Protein AF-A0A495W2S0-F1 (afdb_monomer_lite)

Sequence (261 aa):
MSGFAGDETAGSPKRTGPSTDVTGRGTASSGSRPAPPPRSPRTSRPASPPGVVHGGRRDPRIRRTAAIPWNMRFDGNPSWSINHDSFGEIAFALYVRDALGITSPTADSIPPLEPAAPARSHPDPPGLAGHWDDWWTRITGARPAAGHEAPAPAGPPEALDDLLPRLRRDHSRWAAGLRAEQARTGQPHTRDVIPFHDLVDEVRRELGRDGLDFTLSIHEVPVAGPYWLRIGTDTVLASSDLLRSPDAVAPLRSVIRDLAA

Radius of gyration: 31.29 Å; chains: 1; bounding box: 59×89×105 Å

Structure (mmCIF, N/CA/C/O backbone):
data_AF-A0A495W2S0-F1
#
_entry.id   AF-A0A495W2S0-F1
#
loop_
_atom_site.group_PDB
_atom_site.id
_atom_site.type_symbol
_atom_site.label_atom_id
_atom_site.label_alt_id
_atom_site.label_comp_id
_atom_site.label_asym_id
_atom_site.label_entity_id
_atom_site.label_seq_id
_atom_site.pdbx_PDB_ins_code
_atom_site.Cartn_x
_atom_site.Cartn_y
_atom_site.Cartn_z
_atom_site.occupancy
_atom_site.B_iso_or_equiv
_atom_site.auth_seq_id
_atom_site.auth_comp_id
_atom_site.auth_asym_id
_atom_site.auth_atom_id
_atom_site.pdbx_PDB_model_num
ATOM 1 N N . MET A 1 1 ? -24.475 -54.069 -34.637 1.00 48.47 1 MET A N 1
ATOM 2 C CA . MET A 1 1 ? -24.712 -52.620 -34.806 1.00 48.47 1 MET A CA 1
ATOM 3 C C . MET A 1 1 ? -23.321 -51.985 -34.881 1.00 48.47 1 MET A C 1
ATOM 5 O O . MET A 1 1 ? -22.755 -51.704 -33.843 1.00 48.47 1 MET A O 1
ATOM 9 N N . SER A 1 2 ? -22.570 -52.057 -35.989 1.00 43.34 2 SER A N 1
ATOM 10 C CA . SER A 1 2 ? -22.723 -51.289 -37.249 1.00 43.34 2 SER A CA 1
ATOM 11 C C . SER A 1 2 ? -23.280 -49.896 -36.941 1.00 43.34 2 SER A C 1
ATOM 13 O O . SER A 1 2 ? -24.442 -49.823 -36.570 1.00 43.34 2 SER A O 1
ATOM 15 N N . GLY A 1 3 ? -22.542 -48.785 -36.933 1.00 38.22 3 GLY A N 1
ATOM 16 C CA . GLY A 1 3 ? -21.352 -48.385 -37.687 1.00 38.22 3 GLY A CA 1
ATOM 17 C C . GLY A 1 3 ? -21.778 -47.226 -38.588 1.00 38.22 3 GLY A C 1
ATOM 18 O O . GLY A 1 3 ? -22.670 -47.451 -39.388 1.00 38.22 3 GLY A O 1
ATOM 19 N N . PHE A 1 4 ? -21.206 -46.026 -38.448 1.00 47.53 4 PHE A N 1
ATOM 20 C CA . PHE A 1 4 ? -21.158 -45.019 -39.518 1.00 47.53 4 PHE A CA 1
ATOM 21 C C . PHE A 1 4 ? -20.110 -43.947 -39.190 1.00 47.53 4 PHE A C 1
ATOM 23 O O . PHE A 1 4 ? -20.208 -43.237 -38.192 1.00 47.53 4 PHE A O 1
ATOM 30 N N . ALA A 1 5 ? -19.091 -43.897 -40.043 1.00 47.59 5 ALA A N 1
ATOM 31 C CA . ALA A 1 5 ? -18.141 -42.808 -40.183 1.00 47.59 5 ALA A CA 1
ATOM 32 C C . ALA A 1 5 ? -18.733 -41.743 -41.120 1.00 47.59 5 ALA A C 1
ATOM 34 O O . ALA A 1 5 ? -19.510 -42.078 -42.014 1.00 47.59 5 ALA A O 1
ATOM 35 N N . GLY A 1 6 ? -18.341 -40.486 -40.927 1.00 50.69 6 GLY A N 1
ATOM 36 C CA . GLY A 1 6 ? -18.666 -39.371 -41.811 1.00 50.69 6 GLY A CA 1
ATOM 37 C C . GLY A 1 6 ? -17.519 -38.368 -41.812 1.00 50.69 6 GLY A C 1
ATOM 38 O O . GLY A 1 6 ? -17.443 -37.511 -40.938 1.00 50.69 6 GLY A O 1
ATOM 39 N N . ASP A 1 7 ? -16.616 -38.559 -42.766 1.00 47.19 7 ASP A N 1
ATOM 40 C CA . ASP A 1 7 ? -15.689 -37.569 -43.316 1.00 47.19 7 ASP A CA 1
ATOM 41 C C . ASP A 1 7 ? -16.464 -36.767 -44.379 1.00 47.19 7 ASP A C 1
ATOM 43 O O . ASP A 1 7 ? -17.248 -37.389 -45.093 1.00 47.19 7 ASP A O 1
ATOM 47 N N . GLU A 1 8 ? -16.316 -35.437 -44.448 1.00 46.03 8 GLU A N 1
ATOM 48 C CA . GLU A 1 8 ? -16.036 -34.714 -45.708 1.00 46.03 8 GLU A CA 1
ATOM 49 C C . GLU A 1 8 ? -16.054 -33.170 -45.570 1.00 46.03 8 GLU A C 1
ATOM 51 O O . GLU A 1 8 ? -17.049 -32.541 -45.215 1.00 46.03 8 GLU A O 1
ATOM 56 N N . THR A 1 9 ? -14.872 -32.604 -45.841 1.00 43.81 9 THR A N 1
ATOM 57 C CA . THR A 1 9 ? -14.533 -31.528 -46.803 1.00 43.81 9 THR A CA 1
ATOM 58 C C . THR A 1 9 ? -15.241 -30.154 -46.880 1.00 43.81 9 THR A C 1
ATOM 60 O O . THR A 1 9 ? -16.434 -29.995 -47.096 1.00 43.81 9 THR A O 1
ATOM 63 N N . ALA A 1 10 ? -14.336 -29.163 -46.979 1.00 42.62 10 ALA A N 1
ATOM 64 C CA . ALA A 1 10 ? -14.312 -28.008 -47.893 1.00 42.62 10 ALA A CA 1
ATOM 65 C C . ALA A 1 10 ? -14.994 -26.683 -47.497 1.00 42.62 10 ALA A C 1
ATOM 67 O O . ALA A 1 10 ? -16.188 -26.598 -47.242 1.00 42.62 10 ALA A O 1
ATOM 68 N N . GLY A 1 11 ? -14.213 -25.592 -47.603 1.00 42.25 11 GLY A N 1
ATOM 69 C CA . GLY A 1 11 ? -14.768 -24.240 -47.701 1.00 42.25 11 GLY A CA 1
ATOM 70 C C . GLY A 1 11 ? -13.828 -23.068 -47.400 1.00 42.25 11 GLY A C 1
ATOM 71 O O . GLY A 1 11 ? -14.156 -22.242 -46.557 1.00 42.25 11 GLY A O 1
ATOM 72 N N . SER A 1 12 ? -12.689 -22.929 -48.090 1.00 48.50 12 SER A N 1
ATOM 73 C CA . SER A 1 12 ? -12.054 -21.602 -48.234 1.00 48.50 12 SER A CA 1
ATOM 74 C C . SER A 1 12 ? -12.876 -20.716 -49.175 1.00 48.50 12 SER A C 1
ATOM 76 O O . SER A 1 12 ? -13.315 -21.194 -50.221 1.00 48.50 12 SER A O 1
ATOM 78 N N . PRO A 1 13 ? -12.916 -19.397 -48.922 1.00 63.66 13 PRO A N 1
ATOM 79 C CA . PRO A 1 13 ? -12.809 -18.454 -50.024 1.00 63.66 13 PRO A CA 1
ATOM 80 C C . PRO A 1 13 ? -11.684 -17.430 -49.829 1.00 63.66 13 PRO A C 1
ATOM 82 O O . PRO A 1 13 ? -11.559 -16.735 -48.826 1.00 63.66 13 PRO A O 1
ATOM 85 N N . LYS A 1 14 ? -10.885 -17.348 -50.890 1.00 51.72 14 LYS A N 1
ATOM 86 C CA . LYS A 1 14 ? -9.859 -16.360 -51.217 1.00 51.72 14 LYS A CA 1
ATOM 87 C C . LYS A 1 14 ? -10.545 -15.194 -51.948 1.00 51.72 14 LYS A C 1
ATOM 89 O O . LYS A 1 14 ? -11.270 -15.472 -52.900 1.00 51.72 14 LYS A O 1
ATOM 94 N N . ARG A 1 15 ? -10.297 -13.929 -51.576 1.00 49.81 15 ARG A N 1
ATOM 95 C CA . ARG A 1 15 ? -10.446 -12.726 -52.442 1.00 49.81 15 ARG A CA 1
ATOM 96 C C . ARG A 1 15 ? -9.813 -11.500 -51.753 1.00 49.81 15 ARG A C 1
ATOM 98 O O . ARG A 1 15 ? -10.272 -11.115 -50.690 1.00 49.81 15 ARG A O 1
ATOM 105 N N . THR A 1 16 ? -8.584 -11.091 -52.085 1.00 50.31 16 THR A N 1
ATOM 106 C CA . THR A 1 16 ? -8.159 -10.062 -53.075 1.00 50.31 16 THR A CA 1
ATOM 107 C C . THR A 1 16 ? -8.745 -8.642 -52.937 1.00 50.31 16 THR A C 1
ATOM 109 O O . THR A 1 16 ? -9.785 -8.364 -53.518 1.00 50.31 16 THR A O 1
ATOM 112 N N . GLY A 1 17 ? -7.945 -7.752 -52.313 1.00 41.06 17 GLY A N 1
ATOM 113 C CA . GLY A 1 17 ? -7.605 -6.363 -52.721 1.00 41.06 17 GLY A CA 1
ATOM 114 C C . GLY A 1 17 ? -8.662 -5.242 -52.602 1.00 41.06 17 GLY A C 1
ATOM 115 O O . GLY A 1 17 ? -9.840 -5.556 -52.483 1.00 41.06 17 GLY A O 1
ATOM 116 N N . PRO A 1 18 ? -8.281 -3.939 -52.696 1.00 57.34 18 PRO A N 1
ATOM 117 C CA . PRO A 1 18 ? -6.980 -3.407 -53.115 1.00 57.34 18 PRO A CA 1
ATOM 118 C C . PRO A 1 18 ? -6.318 -2.356 -52.191 1.00 57.34 18 PRO A C 1
ATOM 120 O O . PRO A 1 18 ? -6.921 -1.712 -51.341 1.00 57.34 18 PRO A O 1
ATOM 123 N N . SER A 1 19 ? -5.029 -2.202 -52.484 1.00 42.22 19 SER A N 1
ATOM 124 C CA . SER A 1 19 ? -4.087 -1.127 -52.177 1.00 42.22 19 SER A CA 1
ATOM 125 C C . SER A 1 19 ? -4.591 0.288 -52.495 1.00 42.22 19 SER A C 1
ATOM 127 O O . SER A 1 19 ? -5.060 0.528 -53.606 1.00 42.22 19 SER A O 1
ATOM 129 N N . THR A 1 20 ? -4.330 1.241 -51.596 1.00 57.06 20 THR A N 1
ATOM 130 C CA . THR A 1 20 ? -4.033 2.636 -51.962 1.00 57.06 20 THR A CA 1
ATOM 131 C C . THR A 1 20 ? -2.904 3.170 -51.092 1.00 57.06 20 THR A C 1
ATOM 133 O O . THR A 1 20 ? -3.044 3.350 -49.884 1.00 57.06 20 THR A O 1
ATOM 136 N N . ASP A 1 21 ? -1.793 3.398 -51.775 1.00 42.50 21 ASP A N 1
ATOM 137 C CA . ASP A 1 21 ? -0.638 4.194 -51.399 1.00 42.50 21 ASP A CA 1
ATOM 138 C C . ASP A 1 21 ? -1.070 5.669 -51.284 1.00 42.50 21 ASP A C 1
ATOM 140 O O . ASP A 1 21 ? -1.762 6.176 -52.173 1.00 42.50 21 ASP A O 1
ATOM 144 N N . VAL A 1 22 ? -0.684 6.375 -50.217 1.00 51.41 22 VAL A N 1
ATOM 145 C CA . VAL A 1 22 ? -0.685 7.843 -50.239 1.00 51.41 22 VAL A CA 1
ATOM 146 C C . VAL A 1 22 ? 0.602 8.368 -49.622 1.00 51.41 22 VAL A C 1
ATOM 148 O O . VAL A 1 22 ? 0.888 8.275 -48.429 1.00 51.41 22 VAL A O 1
ATOM 151 N N . THR A 1 23 ? 1.412 8.905 -50.519 1.00 48.47 23 THR A N 1
ATOM 152 C CA . THR A 1 23 ? 2.663 9.595 -50.270 1.00 48.47 23 THR A CA 1
ATOM 153 C C . THR A 1 23 ? 2.368 10.952 -49.627 1.00 48.47 23 THR A C 1
ATOM 155 O O . THR A 1 23 ? 1.802 11.835 -50.264 1.00 48.47 23 THR A O 1
ATOM 158 N N . GLY A 1 24 ? 2.777 11.139 -48.372 1.00 42.78 24 GLY A N 1
ATOM 159 C CA . GLY A 1 24 ? 2.684 12.410 -47.648 1.00 42.78 24 GLY A CA 1
ATOM 160 C C . GLY A 1 24 ? 4.057 12.894 -47.197 1.00 42.78 24 GLY A C 1
ATOM 161 O O . GLY A 1 24 ? 4.436 12.738 -46.042 1.00 42.78 24 GLY A O 1
ATOM 162 N N . ARG A 1 25 ? 4.823 13.463 -48.131 1.00 40.81 25 ARG A N 1
ATOM 163 C CA . ARG A 1 25 ? 6.113 14.120 -47.888 1.00 40.81 25 ARG A CA 1
ATOM 164 C C . ARG A 1 25 ? 5.851 15.503 -47.270 1.00 40.81 25 ARG A C 1
ATOM 166 O O . ARG A 1 25 ? 5.574 16.453 -47.993 1.00 40.81 25 ARG A O 1
ATOM 173 N N . GLY A 1 26 ? 5.910 15.597 -45.941 1.00 40.41 26 GLY A N 1
ATOM 174 C CA . GLY A 1 26 ? 5.788 16.842 -45.175 1.00 40.41 26 GLY A CA 1
ATOM 175 C C . GLY A 1 26 ? 7.155 17.381 -44.757 1.00 40.41 26 GLY A C 1
ATOM 176 O O . GLY A 1 26 ? 7.922 16.719 -44.068 1.00 40.41 26 GLY A O 1
ATOM 177 N N . THR A 1 27 ? 7.456 18.582 -45.226 1.00 50.88 27 THR A N 1
ATOM 178 C CA . THR A 1 27 ? 8.681 19.365 -45.058 1.00 50.88 27 THR A CA 1
ATOM 179 C C . THR A 1 27 ? 9.075 19.632 -43.605 1.00 50.88 27 THR A C 1
ATOM 181 O O . THR A 1 27 ? 8.246 19.999 -42.776 1.00 50.88 27 THR A O 1
ATOM 184 N N . ALA A 1 28 ? 10.381 19.544 -43.342 1.00 45.09 28 ALA A N 1
ATOM 185 C CA . ALA A 1 28 ? 11.027 20.034 -42.134 1.00 45.09 28 ALA A CA 1
ATOM 186 C C . ALA A 1 28 ? 10.764 21.538 -41.945 1.00 45.09 28 ALA A C 1
ATOM 188 O O . ALA A 1 28 ? 11.168 22.351 -42.776 1.00 45.09 28 ALA A O 1
ATOM 189 N N . SER A 1 29 ? 10.126 21.901 -40.831 1.00 47.66 29 SER A N 1
ATOM 190 C CA . SER A 1 29 ? 10.063 23.281 -40.358 1.00 47.66 29 SER A CA 1
ATOM 191 C C . SER A 1 29 ? 11.018 23.438 -39.181 1.00 47.66 29 SER A C 1
ATOM 193 O O . SER A 1 29 ? 10.764 22.984 -38.068 1.00 47.66 29 SER A O 1
ATOM 195 N N . SER A 1 30 ? 12.146 24.079 -39.472 1.00 51.09 30 SER A N 1
ATOM 196 C CA . SER A 1 30 ? 13.050 24.689 -38.506 1.00 51.09 30 SER A CA 1
ATOM 197 C C . SER A 1 30 ? 12.276 25.715 -37.673 1.00 51.09 30 SER A C 1
ATOM 199 O O . SER A 1 30 ? 11.776 26.697 -38.216 1.00 51.09 30 SER A O 1
ATOM 201 N N . GLY A 1 31 ? 12.172 25.490 -36.364 1.00 43.03 31 GLY A N 1
ATOM 202 C CA . GLY A 1 31 ? 11.460 26.364 -35.434 1.00 43.03 31 GLY A CA 1
ATOM 203 C C . GLY A 1 31 ? 12.191 26.470 -34.100 1.00 43.03 31 GLY A C 1
ATOM 204 O O . GLY A 1 31 ? 11.984 25.662 -33.207 1.00 43.03 31 GLY A O 1
ATOM 205 N N . SER A 1 32 ? 13.065 27.470 -34.015 1.00 46.53 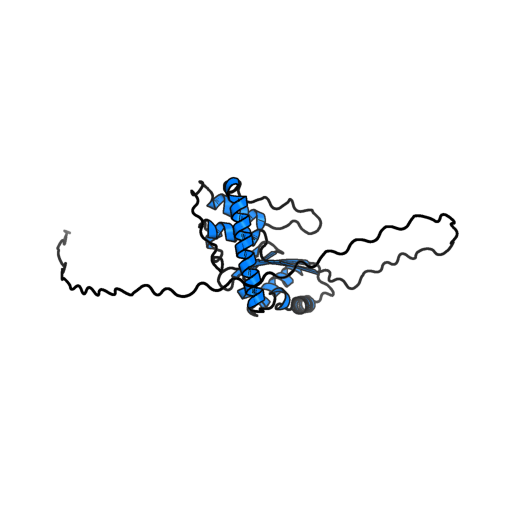32 SER A N 1
ATOM 206 C CA . SER A 1 32 ? 13.435 28.245 -32.825 1.00 46.53 32 SER A CA 1
ATOM 207 C C . SER A 1 32 ? 13.646 27.512 -31.493 1.00 46.53 32 SER A C 1
ATOM 209 O O . SER A 1 32 ? 12.745 27.303 -30.687 1.00 46.53 32 SER A O 1
ATOM 211 N N . ARG A 1 33 ? 14.928 27.276 -31.215 1.00 50.38 33 ARG A N 1
ATOM 212 C CA . ARG A 1 33 ? 15.503 27.023 -29.891 1.00 50.38 33 ARG A CA 1
ATOM 213 C C . ARG A 1 33 ? 15.190 28.207 -28.947 1.00 50.38 33 ARG A C 1
ATOM 215 O O . ARG A 1 33 ? 15.600 29.324 -29.264 1.00 50.38 33 ARG A O 1
ATOM 222 N N . PRO A 1 34 ? 14.507 28.011 -27.805 1.00 58.34 34 PRO A N 1
ATOM 223 C CA . PRO A 1 34 ? 14.310 29.079 -26.829 1.00 58.34 34 PRO A CA 1
ATOM 224 C C . PRO A 1 34 ? 15.640 29.454 -26.158 1.00 58.34 34 PRO A C 1
ATOM 226 O O . PRO A 1 34 ? 16.475 28.598 -25.854 1.00 58.34 34 PRO A O 1
ATOM 229 N N . ALA A 1 35 ? 15.839 30.759 -25.971 1.00 65.56 35 ALA A N 1
ATOM 230 C CA . ALA A 1 35 ? 17.013 31.344 -25.337 1.00 65.56 35 ALA A CA 1
ATOM 231 C C . ALA A 1 35 ? 17.177 30.864 -23.877 1.00 65.56 35 ALA A C 1
ATOM 233 O O . ALA A 1 35 ? 16.177 30.664 -23.184 1.00 65.56 35 ALA A O 1
ATOM 234 N N . PRO A 1 36 ? 18.416 30.694 -23.380 1.00 69.69 36 PRO A N 1
ATOM 235 C CA . PRO A 1 36 ? 18.649 30.370 -21.977 1.00 69.69 36 PRO A CA 1
ATOM 236 C C . PRO A 1 36 ? 18.276 31.557 -21.069 1.00 69.69 36 PRO A C 1
ATOM 238 O O . PRO A 1 36 ? 18.531 32.707 -21.437 1.00 69.69 36 PRO A O 1
ATOM 241 N N . PRO A 1 37 ? 17.717 31.310 -19.870 1.00 71.25 37 PRO A N 1
ATOM 242 C CA . PRO A 1 37 ? 17.409 32.372 -18.920 1.00 71.25 37 PRO A CA 1
ATOM 243 C C . PRO A 1 37 ? 18.691 33.042 -18.385 1.00 71.25 37 PRO A C 1
ATOM 245 O O . PRO A 1 37 ? 19.739 32.391 -18.280 1.00 71.25 37 PRO A O 1
ATOM 248 N N . PRO A 1 38 ? 18.630 34.337 -18.019 1.00 63.19 38 PRO A N 1
ATOM 249 C CA . PRO A 1 38 ? 19.763 35.051 -17.447 1.00 63.19 38 PRO A CA 1
ATOM 250 C C . PRO A 1 38 ? 20.171 34.456 -16.094 1.00 63.19 38 PRO A C 1
ATOM 252 O O . PRO A 1 38 ? 19.341 34.167 -15.233 1.00 63.19 38 PRO A O 1
ATOM 255 N N . ARG A 1 39 ? 21.485 34.286 -15.911 1.00 49.03 39 ARG A N 1
ATOM 256 C CA . ARG A 1 39 ? 22.107 33.827 -14.663 1.00 49.03 39 ARG A CA 1
ATOM 257 C C . ARG A 1 39 ? 21.802 34.808 -13.530 1.00 49.03 39 ARG A C 1
ATOM 259 O O . ARG A 1 39 ? 22.211 35.965 -13.597 1.00 49.03 39 ARG A O 1
ATOM 266 N N . SER A 1 40 ? 21.155 34.331 -12.470 1.00 57.53 40 SER A N 1
ATOM 267 C CA . SER A 1 40 ? 21.033 35.083 -11.221 1.00 57.53 40 SER A CA 1
ATOM 268 C C . SER A 1 40 ? 22.411 35.281 -10.566 1.00 57.53 40 SER A C 1
ATOM 270 O O . SER A 1 40 ? 23.232 34.355 -10.566 1.00 57.53 40 SER A O 1
ATOM 272 N N . PRO A 1 41 ? 22.691 36.466 -9.998 1.00 56.50 41 PRO A N 1
ATOM 273 C CA . PRO A 1 41 ? 23.940 36.732 -9.300 1.00 56.50 41 PRO A CA 1
ATOM 274 C C . PRO A 1 41 ? 24.012 35.985 -7.961 1.00 56.50 41 PRO A C 1
ATOM 276 O O . PRO A 1 41 ? 23.069 35.978 -7.173 1.00 56.50 41 PRO A O 1
ATOM 279 N N . ARG A 1 42 ? 25.182 35.380 -7.712 1.00 41.06 42 ARG A N 1
ATOM 280 C CA . ARG A 1 42 ? 25.624 34.838 -6.418 1.00 41.06 42 ARG A CA 1
ATOM 281 C C . ARG A 1 42 ? 25.477 35.907 -5.335 1.00 41.06 42 ARG A C 1
ATOM 283 O O . ARG A 1 42 ? 26.225 36.882 -5.344 1.00 41.06 42 ARG A O 1
ATOM 290 N N . THR A 1 43 ? 24.582 35.694 -4.378 1.00 47.56 43 THR A N 1
ATOM 291 C CA . THR A 1 43 ? 24.616 36.404 -3.100 1.00 47.56 43 THR A CA 1
ATOM 292 C C . THR A 1 43 ? 25.524 35.659 -2.133 1.00 47.56 43 THR A C 1
ATOM 294 O O . THR A 1 43 ? 25.412 34.458 -1.884 1.00 47.56 43 THR A O 1
ATOM 297 N N . SER A 1 44 ? 26.509 36.407 -1.662 1.00 39.94 44 SER A N 1
ATOM 298 C CA . SER A 1 44 ? 27.572 35.985 -0.774 1.00 39.94 44 SER A CA 1
ATOM 299 C C . SER A 1 44 ? 27.043 35.638 0.616 1.00 39.94 44 SER A C 1
ATOM 301 O O . SER A 1 44 ? 26.287 36.387 1.226 1.00 39.94 44 SER A O 1
ATOM 303 N N . ARG A 1 45 ? 27.521 34.500 1.112 1.00 39.47 45 ARG A N 1
ATOM 304 C CA . ARG A 1 45 ? 27.508 34.031 2.500 1.00 39.47 45 ARG A CA 1
ATOM 305 C C . ARG A 1 45 ? 28.045 35.108 3.463 1.00 39.47 45 ARG A C 1
ATOM 307 O O . ARG A 1 45 ? 29.199 35.502 3.296 1.00 39.47 45 ARG A O 1
ATOM 314 N N . PRO A 1 46 ? 27.291 35.528 4.493 1.00 47.62 46 PRO A N 1
ATOM 315 C CA . PRO A 1 46 ? 27.865 36.215 5.638 1.00 47.62 46 PRO A CA 1
ATOM 316 C C . PRO A 1 46 ? 28.360 35.228 6.705 1.00 47.62 46 PRO A C 1
ATOM 318 O O . PRO A 1 46 ? 27.852 34.119 6.870 1.00 47.62 46 PRO A O 1
ATOM 321 N N . ALA A 1 47 ? 29.430 35.659 7.366 1.00 41.22 47 ALA A N 1
ATOM 322 C CA . ALA A 1 47 ? 30.260 34.934 8.310 1.00 41.22 47 ALA A CA 1
ATOM 323 C C . ALA A 1 47 ? 29.603 34.728 9.686 1.00 41.22 47 ALA A C 1
ATOM 325 O O . ALA A 1 47 ? 28.806 35.542 10.145 1.00 41.22 47 ALA A O 1
ATOM 326 N N . SER A 1 48 ? 30.006 33.647 10.356 1.00 44.53 48 SER A N 1
ATOM 327 C CA . SER A 1 48 ? 29.741 33.384 11.772 1.00 44.53 48 SER A CA 1
ATOM 328 C C . SER A 1 48 ? 30.458 34.401 12.675 1.00 44.53 48 SER A C 1
ATOM 330 O O . SER A 1 48 ? 31.627 34.698 12.413 1.00 44.53 48 SER A O 1
ATOM 332 N N . PRO A 1 49 ? 29.833 34.884 13.763 1.00 50.94 49 PRO A N 1
ATOM 333 C CA . PRO A 1 49 ? 30.541 35.597 14.819 1.00 50.94 49 PRO A CA 1
ATOM 334 C C . PRO A 1 49 ? 31.164 34.642 15.865 1.00 50.94 49 PRO A C 1
ATOM 336 O O . PRO A 1 49 ? 30.694 33.512 16.031 1.00 50.94 49 PRO A O 1
ATOM 339 N N . PRO A 1 50 ? 32.236 35.083 16.553 1.00 47.38 50 PRO A N 1
ATOM 340 C CA . PRO A 1 50 ? 33.063 34.262 17.433 1.00 47.38 50 PRO A CA 1
ATOM 341 C C . PRO A 1 50 ? 32.489 34.105 18.847 1.00 47.38 50 PRO A C 1
ATOM 343 O O . PRO A 1 50 ? 31.658 34.885 19.307 1.00 47.38 50 PRO A O 1
ATOM 346 N N . GLY A 1 51 ? 32.985 33.071 19.530 1.00 34.69 51 GLY A N 1
ATOM 347 C CA . GLY A 1 51 ? 32.596 32.687 20.880 1.00 34.69 51 GLY A CA 1
ATOM 348 C C . GLY A 1 51 ? 32.984 33.673 21.983 1.00 34.69 51 GLY A C 1
ATOM 349 O O . GLY A 1 51 ? 33.907 34.475 21.853 1.00 34.69 51 GLY A O 1
ATOM 350 N N . VAL A 1 52 ? 32.285 33.531 23.111 1.00 40.97 52 VAL A N 1
ATOM 351 C CA . VAL A 1 52 ? 32.587 34.191 24.383 1.00 40.97 52 VAL A CA 1
ATOM 352 C C . VAL A 1 52 ? 32.566 33.145 25.503 1.00 40.97 52 VAL A C 1
ATOM 354 O O . VAL A 1 52 ? 31.524 32.637 25.900 1.00 40.97 52 VAL A O 1
ATOM 357 N N . VAL A 1 53 ? 33.783 32.771 25.900 1.00 38.69 53 VAL A N 1
ATOM 358 C CA . VAL A 1 53 ? 34.362 32.736 27.256 1.00 38.69 53 VAL A CA 1
ATOM 359 C C . VAL A 1 53 ? 33.513 32.232 28.438 1.00 38.69 53 VAL A C 1
ATOM 361 O O . VAL A 1 53 ? 32.529 32.827 28.861 1.00 38.69 53 VAL A O 1
ATOM 364 N N . HIS A 1 54 ? 34.054 31.173 29.050 1.00 35.62 54 HIS A N 1
ATOM 365 C CA . HIS A 1 54 ? 33.804 30.674 30.402 1.00 35.62 54 HIS A CA 1
ATOM 366 C C . HIS A 1 54 ? 34.071 31.702 31.511 1.00 35.62 54 HIS A C 1
ATOM 368 O O . HIS A 1 54 ? 35.121 32.340 31.539 1.00 35.62 54 HIS A O 1
ATOM 374 N N . GLY A 1 55 ? 33.229 31.688 32.544 1.00 33.50 55 GLY A N 1
ATOM 375 C CA . GLY A 1 55 ? 33.605 32.181 33.866 1.00 33.50 55 GLY A CA 1
ATOM 376 C C . GLY A 1 55 ? 32.463 32.078 34.871 1.00 33.50 55 GLY A C 1
ATOM 377 O O . GLY A 1 55 ? 31.363 32.537 34.593 1.00 33.50 55 GLY A O 1
ATOM 378 N N . GLY A 1 56 ? 32.735 31.520 36.053 1.00 33.56 56 GLY A N 1
ATOM 379 C CA . GLY A 1 56 ? 31.899 31.753 37.237 1.00 33.56 56 GLY A CA 1
ATOM 380 C C . GLY A 1 56 ? 31.564 30.510 38.053 1.00 33.56 56 GLY A C 1
ATOM 381 O O . GLY A 1 56 ? 30.643 29.771 37.739 1.00 33.56 56 GLY A O 1
ATOM 382 N N . ARG A 1 57 ? 32.312 30.311 39.138 1.00 37.59 57 ARG A N 1
ATOM 383 C CA . ARG A 1 57 ? 32.183 29.250 40.147 1.00 37.59 57 ARG A CA 1
ATOM 384 C C . ARG A 1 57 ? 31.572 29.846 41.432 1.00 37.59 57 ARG A C 1
ATOM 386 O O . ARG A 1 57 ? 31.893 30.994 41.733 1.00 37.59 57 ARG A O 1
ATOM 393 N N . ARG A 1 58 ? 30.914 28.991 42.243 1.00 37.50 58 ARG A N 1
ATOM 394 C CA . ARG A 1 58 ? 30.413 29.148 43.649 1.00 37.50 58 ARG A CA 1
ATOM 395 C C . ARG A 1 58 ? 28.962 29.663 43.755 1.00 37.50 58 ARG A C 1
ATOM 397 O O . ARG A 1 58 ? 28.585 30.523 42.980 1.00 37.50 58 ARG A O 1
ATOM 404 N N . ASP A 1 59 ? 28.085 29.204 44.653 1.00 37.75 59 ASP A N 1
ATOM 405 C CA . ASP A 1 59 ? 28.188 28.449 45.920 1.00 37.75 59 ASP A CA 1
ATOM 406 C C . ASP A 1 59 ? 26.825 27.744 46.209 1.00 37.75 59 ASP A C 1
ATOM 408 O O . ASP A 1 59 ? 25.802 28.208 45.695 1.00 37.75 59 ASP A O 1
ATOM 412 N N . PRO A 1 60 ? 26.744 26.663 47.016 1.00 47.22 60 PRO A N 1
ATOM 413 C CA . PRO A 1 60 ? 25.520 25.913 47.278 1.00 47.22 60 PRO A CA 1
ATOM 414 C C . PRO A 1 60 ? 24.884 26.322 48.613 1.00 47.22 60 PRO A C 1
ATOM 416 O O . PRO A 1 60 ? 25.530 26.232 49.652 1.00 47.22 60 PRO A O 1
ATOM 419 N N . ARG A 1 61 ? 23.599 26.701 48.610 1.00 42.28 61 ARG A N 1
ATOM 420 C CA . ARG A 1 61 ? 22.707 26.680 49.791 1.00 42.28 61 ARG A CA 1
ATOM 421 C C . ARG A 1 61 ? 21.280 27.061 49.391 1.00 42.28 61 ARG A C 1
ATOM 423 O O . ARG A 1 61 ? 20.895 28.219 49.479 1.00 42.28 61 ARG A O 1
ATOM 430 N N . ILE A 1 62 ? 20.465 26.067 49.046 1.00 42.50 62 ILE A N 1
ATOM 431 C CA . ILE A 1 62 ? 19.014 26.146 49.250 1.00 42.50 62 ILE A CA 1
ATOM 432 C C . ILE A 1 62 ? 18.571 24.832 49.889 1.00 42.50 62 ILE A C 1
ATOM 434 O O . ILE A 1 62 ? 18.519 23.784 49.254 1.00 42.50 62 ILE A O 1
ATOM 438 N N . ARG A 1 63 ? 18.256 24.903 51.186 1.00 41.12 63 ARG A N 1
ATOM 439 C CA . ARG A 1 63 ? 17.271 24.008 51.792 1.00 41.12 63 ARG A CA 1
ATOM 440 C C . ARG A 1 63 ? 15.909 24.453 51.269 1.00 41.12 63 ARG A C 1
ATOM 442 O O . ARG A 1 63 ? 15.586 25.621 51.467 1.00 41.12 63 ARG A O 1
ATOM 449 N N . ARG A 1 64 ? 15.105 23.535 50.730 1.00 33.22 64 ARG A N 1
ATOM 450 C CA . ARG A 1 64 ? 13.733 23.260 51.198 1.00 33.22 64 ARG A CA 1
ATOM 451 C C . ARG A 1 64 ? 12.960 22.357 50.233 1.00 33.22 64 ARG A C 1
ATOM 453 O O . ARG A 1 64 ? 13.088 22.453 49.022 1.00 33.22 64 ARG A O 1
ATOM 460 N N . THR A 1 65 ? 12.091 21.587 50.882 1.00 35.28 65 THR A N 1
ATOM 461 C CA . THR A 1 65 ? 10.862 20.969 50.382 1.00 35.28 65 THR A CA 1
ATOM 462 C C . THR A 1 65 ? 11.029 19.623 49.693 1.00 35.28 65 THR A C 1
ATOM 464 O O . THR A 1 65 ? 11.498 19.512 48.567 1.00 35.28 65 THR A O 1
ATOM 467 N N . ALA A 1 66 ? 10.587 18.594 50.419 1.00 39.28 66 ALA A N 1
ATOM 468 C CA . ALA A 1 66 ? 10.250 17.290 49.885 1.00 39.28 66 ALA A CA 1
ATOM 469 C C . ALA A 1 66 ? 9.427 17.462 48.603 1.00 39.28 66 ALA A C 1
ATOM 471 O O . ALA A 1 66 ? 8.351 18.063 48.622 1.00 39.28 66 ALA A O 1
ATOM 472 N N . ALA A 1 67 ? 9.958 16.947 47.497 1.00 34.16 67 ALA A N 1
ATOM 473 C CA . ALA A 1 67 ? 9.177 16.729 46.300 1.00 34.16 67 ALA A CA 1
ATOM 474 C C . ALA A 1 67 ? 8.103 15.697 46.655 1.00 34.16 67 ALA A C 1
ATOM 476 O O . ALA A 1 67 ? 8.381 14.509 46.808 1.00 34.16 67 ALA A O 1
ATOM 477 N N . ILE A 1 68 ? 6.878 16.182 46.830 1.00 46.34 68 ILE A N 1
ATOM 478 C CA . ILE A 1 68 ? 5.678 15.388 46.598 1.00 46.34 68 ILE A CA 1
ATOM 479 C C . ILE A 1 68 ? 5.888 14.761 45.211 1.00 46.34 68 ILE A C 1
ATOM 481 O O . ILE A 1 68 ? 6.138 15.521 44.268 1.00 46.34 68 ILE A O 1
ATOM 485 N N . PRO A 1 69 ? 5.881 13.426 45.050 1.00 33.12 69 PRO A N 1
ATOM 486 C CA . PRO A 1 69 ? 5.927 12.850 43.722 1.00 33.12 69 PRO A CA 1
ATOM 487 C C . PRO A 1 69 ? 4.627 13.258 43.038 1.00 33.12 69 PRO A C 1
ATOM 489 O O . PRO A 1 69 ? 3.551 12.740 43.333 1.00 33.12 69 PRO A O 1
ATOM 492 N N . TRP A 1 70 ? 4.736 14.255 42.166 1.00 37.19 70 TRP A N 1
ATOM 493 C CA . TRP A 1 70 ? 3.725 14.594 41.187 1.00 37.19 70 TRP A CA 1
ATOM 494 C C . TRP A 1 70 ? 3.552 13.373 40.294 1.00 37.19 70 TRP A C 1
ATOM 496 O O . TRP A 1 70 ? 4.200 13.241 39.261 1.00 37.19 70 TRP A O 1
ATOM 506 N N . ASN A 1 71 ? 2.670 12.468 40.700 1.00 40.44 71 ASN A N 1
ATOM 507 C CA . ASN A 1 71 ? 2.064 11.505 39.801 1.00 40.44 71 ASN A CA 1
ATOM 508 C C . ASN A 1 71 ? 1.042 12.278 38.949 1.00 40.44 71 ASN A C 1
ATOM 510 O O . ASN A 1 71 ? -0.166 12.108 39.076 1.00 40.44 71 ASN A O 1
ATOM 514 N N . MET A 1 72 ? 1.540 13.201 38.121 1.00 32.25 72 MET A N 1
ATOM 515 C CA . MET A 1 72 ? 0.802 13.697 36.971 1.00 32.25 72 MET A CA 1
ATOM 516 C C . MET A 1 72 ? 0.867 12.589 35.929 1.00 32.25 72 MET A C 1
ATOM 518 O O . MET A 1 72 ? 1.846 12.456 35.196 1.00 32.25 72 MET A O 1
ATOM 522 N N . ARG A 1 73 ? -0.195 11.784 35.867 1.00 42.59 73 ARG A N 1
ATOM 523 C CA . ARG A 1 73 ? -0.607 11.238 34.578 1.00 42.59 73 ARG A CA 1
ATOM 524 C C . ARG A 1 73 ? -0.809 12.447 33.671 1.00 42.59 73 ARG A C 1
ATOM 526 O O . ARG A 1 73 ? -1.546 13.365 34.023 1.00 42.59 73 ARG A O 1
ATOM 533 N N . PHE A 1 74 ? -0.101 12.497 32.552 1.00 40.50 74 PHE A N 1
ATOM 534 C CA . PHE A 1 74 ? -0.514 13.373 31.468 1.00 40.50 74 PHE A CA 1
ATOM 535 C C . PHE A 1 74 ? -1.842 12.811 30.942 1.00 40.50 74 PHE A C 1
ATOM 537 O O . PHE A 1 74 ? -1.842 11.966 30.053 1.00 40.50 74 PHE A O 1
ATOM 544 N N . ASP A 1 75 ? -2.963 13.259 31.514 1.00 46.44 75 ASP A N 1
ATOM 545 C CA . ASP A 1 75 ? -4.333 13.013 31.034 1.00 46.44 75 ASP A CA 1
ATOM 546 C C . ASP A 1 75 ? -4.589 13.781 29.719 1.00 46.44 75 ASP A C 1
ATOM 548 O O . ASP A 1 75 ? -5.510 14.586 29.604 1.00 46.44 75 ASP A O 1
ATOM 552 N N . GLY A 1 76 ? -3.725 13.604 28.720 1.00 46.78 76 GLY A N 1
ATOM 553 C CA . GLY A 1 76 ? -3.798 14.388 27.487 1.00 46.78 76 GLY A CA 1
ATOM 554 C C . GLY A 1 76 ? -3.103 13.796 26.272 1.00 46.78 76 GLY A C 1
ATOM 555 O O . GLY A 1 76 ? -3.219 14.380 25.199 1.00 46.78 76 GLY A O 1
ATOM 556 N N . ASN A 1 77 ? -2.410 12.660 26.399 1.00 52.03 77 ASN A N 1
ATOM 557 C CA . ASN A 1 77 ? -1.926 11.943 25.224 1.00 52.03 77 ASN A CA 1
ATOM 558 C C . ASN A 1 77 ? -2.895 10.791 24.932 1.00 52.03 77 ASN A C 1
ATOM 560 O O . ASN A 1 77 ? -3.158 10.007 25.848 1.00 52.03 77 ASN A O 1
ATOM 564 N N . PRO A 1 78 ? -3.454 10.680 23.714 1.00 62.72 78 PRO A N 1
ATOM 565 C CA . PRO A 1 78 ? -4.233 9.504 23.357 1.00 62.72 78 PRO A CA 1
ATOM 566 C C . PRO A 1 78 ? -3.379 8.251 23.602 1.00 62.72 78 PRO A C 1
ATOM 568 O O . PRO A 1 78 ? -2.239 8.181 23.150 1.00 62.72 78 PRO A O 1
ATOM 571 N N . SER A 1 79 ? -3.912 7.269 24.337 1.00 83.19 79 SER A N 1
ATOM 572 C CA . SER A 1 79 ? -3.280 5.947 24.503 1.00 83.19 79 SER A CA 1
ATOM 573 C C . SER A 1 79 ? -3.289 5.134 23.208 1.00 83.19 79 SER A C 1
ATOM 575 O O . SER A 1 79 ? -2.718 4.055 23.151 1.00 83.19 79 SER A O 1
ATOM 577 N N . TRP A 1 80 ? -3.914 5.657 22.157 1.00 89.81 80 TRP A N 1
ATOM 578 C CA . TRP A 1 80 ? -3.866 5.096 20.824 1.00 89.81 80 TRP A CA 1
ATOM 579 C C . TRP A 1 80 ? -2.911 5.882 19.924 1.00 89.81 80 TRP A C 1
ATOM 581 O O . TRP A 1 80 ? -2.749 7.096 20.060 1.00 89.81 80 TRP A O 1
ATOM 591 N N . SER A 1 81 ? -2.309 5.193 18.958 1.00 89.94 81 SER A N 1
ATOM 592 C CA . SER A 1 81 ? -1.513 5.821 17.905 1.00 89.94 81 SER A CA 1
ATOM 593 C C . SER A 1 81 ? -1.869 5.254 16.536 1.00 89.94 81 SER A C 1
ATOM 595 O O . SER A 1 81 ? -2.112 4.058 16.383 1.00 89.94 81 SER A O 1
ATOM 597 N N . ILE A 1 82 ? -1.923 6.125 15.530 1.00 90.19 82 ILE A N 1
ATOM 598 C CA . ILE A 1 82 ? -2.101 5.725 14.135 1.00 90.19 82 ILE A CA 1
ATOM 599 C C . ILE A 1 82 ? -0.882 6.215 13.366 1.00 90.19 82 ILE A C 1
ATOM 601 O O . ILE A 1 82 ? -0.653 7.417 13.240 1.00 90.19 82 ILE A O 1
ATOM 605 N N . ASN A 1 83 ? -0.094 5.273 12.866 1.00 89.94 83 ASN A N 1
ATOM 606 C CA . ASN A 1 83 ? 1.029 5.540 11.989 1.00 89.94 83 ASN A CA 1
ATOM 607 C C . ASN A 1 83 ? 0.538 5.504 10.550 1.00 89.94 83 ASN A C 1
ATOM 609 O O . ASN A 1 83 ? -0.136 4.562 10.145 1.00 89.94 83 ASN A O 1
ATOM 613 N N . HIS A 1 84 ? 0.905 6.515 9.775 1.00 88.12 84 HIS A N 1
ATOM 614 C CA . HIS A 1 84 ? 0.611 6.570 8.353 1.00 88.12 84 HIS A CA 1
ATOM 615 C C . HIS A 1 84 ? 1.934 6.681 7.605 1.00 88.12 84 HIS A C 1
ATOM 617 O O . HIS A 1 84 ? 2.623 7.697 7.713 1.00 88.12 84 HIS A O 1
ATOM 623 N N . ASP A 1 85 ? 2.297 5.624 6.888 1.00 85.81 85 ASP A N 1
ATOM 624 C CA . ASP A 1 85 ? 3.484 5.588 6.045 1.00 85.81 85 ASP A CA 1
ATOM 625 C C . ASP A 1 85 ? 3.077 5.554 4.572 1.00 85.81 85 ASP A C 1
ATOM 627 O O . ASP A 1 85 ? 2.247 4.748 4.152 1.00 85.81 85 ASP A O 1
ATOM 631 N N . SER A 1 86 ? 3.693 6.429 3.786 1.00 79.69 86 SER A N 1
ATOM 632 C CA . SER A 1 86 ? 3.511 6.491 2.342 1.00 79.69 86 SER A CA 1
ATOM 633 C C . SER A 1 86 ? 4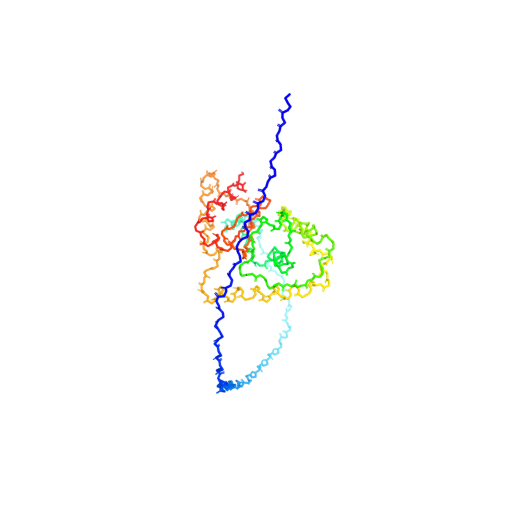.884 6.320 1.695 1.00 79.69 86 SER A C 1
ATOM 635 O O . SER A 1 86 ? 5.826 7.056 2.002 1.00 79.69 86 SER A O 1
ATOM 637 N N . PHE A 1 87 ? 4.988 5.410 0.725 1.00 76.06 87 PHE A N 1
ATOM 638 C CA . PHE A 1 87 ? 6.206 5.177 -0.069 1.00 76.06 87 PHE A CA 1
ATOM 639 C C . PHE A 1 87 ? 7.405 4.547 0.680 1.00 76.06 87 PHE A C 1
ATOM 641 O O . PHE A 1 87 ? 8.555 4.768 0.281 1.00 76.06 87 PHE A O 1
ATOM 648 N N . GLY A 1 88 ? 7.153 3.774 1.742 1.00 84.56 88 GLY A N 1
ATOM 649 C CA . GLY A 1 88 ? 8.162 2.987 2.462 1.00 84.56 88 GLY A CA 1
ATOM 650 C C . GLY A 1 88 ? 8.624 1.715 1.728 1.00 84.56 88 GLY A C 1
ATOM 651 O O . GLY A 1 88 ? 8.489 1.584 0.509 1.00 84.56 88 GLY A O 1
ATOM 652 N N . GLU A 1 89 ? 9.164 0.742 2.469 1.00 88.88 89 GLU A N 1
ATOM 653 C CA . GLU A 1 89 ? 9.675 -0.524 1.901 1.00 88.88 89 GLU A CA 1
ATOM 654 C C . GLU A 1 89 ? 8.583 -1.348 1.191 1.00 88.88 89 GLU A C 1
ATOM 656 O O . GLU A 1 89 ? 8.865 -1.981 0.177 1.00 88.88 89 GLU A O 1
ATOM 661 N N . ILE A 1 90 ? 7.323 -1.274 1.639 1.00 91.62 90 ILE A N 1
ATOM 662 C CA . ILE A 1 90 ? 6.189 -1.924 0.957 1.00 91.62 90 ILE A CA 1
ATOM 663 C C . ILE A 1 90 ? 5.982 -1.354 -0.452 1.00 91.62 90 ILE A C 1
ATOM 665 O O . ILE A 1 90 ? 5.880 -2.106 -1.421 1.00 91.62 90 ILE A O 1
ATOM 669 N N . ALA A 1 91 ? 5.978 -0.027 -0.597 1.00 93.06 91 ALA A N 1
ATOM 670 C CA . ALA A 1 91 ? 5.864 0.600 -1.912 1.00 93.06 91 ALA A CA 1
ATOM 671 C C . ALA A 1 91 ? 7.079 0.285 -2.795 1.00 93.06 91 ALA A C 1
ATOM 673 O O . ALA A 1 91 ? 6.935 0.093 -4.002 1.00 93.06 91 ALA A O 1
ATOM 674 N N . PHE A 1 92 ? 8.270 0.175 -2.196 1.00 95.00 92 PHE A N 1
ATOM 675 C CA . PHE A 1 92 ? 9.464 -0.250 -2.915 1.00 95.00 92 PHE A CA 1
ATOM 676 C C . PHE A 1 92 ? 9.351 -1.696 -3.425 1.00 95.00 92 PHE A C 1
ATOM 678 O O . PHE A 1 92 ? 9.702 -1.956 -4.573 1.00 95.00 92 PHE A O 1
ATOM 685 N N . ALA A 1 93 ? 8.816 -2.627 -2.633 1.00 95.19 93 ALA A N 1
ATOM 686 C CA . ALA A 1 93 ? 8.598 -4.005 -3.071 1.00 95.19 93 ALA A CA 1
ATOM 687 C C . ALA A 1 93 ? 7.598 -4.107 -4.230 1.00 95.19 93 ALA A C 1
ATOM 689 O O . ALA A 1 93 ? 7.858 -4.838 -5.189 1.00 95.19 93 ALA A O 1
ATOM 690 N N . LEU A 1 94 ? 6.511 -3.327 -4.191 1.00 96.25 94 LEU A N 1
ATOM 691 C CA . LEU A 1 94 ? 5.570 -3.218 -5.313 1.00 96.25 94 LEU A CA 1
ATOM 692 C C . LEU A 1 94 ? 6.226 -2.589 -6.548 1.00 96.25 94 LEU A C 1
ATOM 694 O O . LEU A 1 94 ? 6.008 -3.045 -7.666 1.00 96.25 94 LEU A O 1
ATOM 698 N N . TYR A 1 95 ? 7.089 -1.587 -6.358 1.00 96.81 95 TYR A N 1
ATOM 699 C CA . TYR A 1 95 ? 7.856 -1.001 -7.457 1.00 96.81 95 TYR A CA 1
ATOM 700 C C . TYR A 1 95 ? 8.765 -2.033 -8.122 1.00 96.81 95 TYR A C 1
ATOM 702 O O . TYR A 1 95 ? 8.822 -2.100 -9.346 1.00 96.81 95 TYR A O 1
ATOM 710 N N . VAL A 1 96 ? 9.462 -2.851 -7.331 1.00 95.88 96 VAL A N 1
ATOM 711 C CA . VAL A 1 96 ? 10.313 -3.930 -7.845 1.00 95.88 96 VAL A CA 1
ATOM 712 C C . VAL A 1 96 ? 9.487 -4.967 -8.605 1.00 95.88 96 VAL A C 1
ATOM 714 O O . VAL A 1 96 ? 9.902 -5.359 -9.695 1.00 95.88 96 VAL A O 1
ATOM 717 N N . ARG A 1 97 ? 8.323 -5.366 -8.072 1.00 96.12 97 ARG A N 1
ATOM 718 C CA . ARG A 1 97 ? 7.394 -6.292 -8.737 1.00 96.12 97 ARG A CA 1
ATOM 719 C C . ARG A 1 97 ? 7.049 -5.805 -10.140 1.00 96.12 97 ARG A C 1
ATOM 721 O O . ARG A 1 97 ? 7.287 -6.519 -11.109 1.00 96.12 97 ARG A O 1
ATOM 728 N N . ASP A 1 98 ? 6.565 -4.572 -10.250 1.00 96.81 98 ASP A N 1
ATOM 729 C CA . ASP A 1 98 ? 6.095 -4.016 -11.520 1.00 96.81 98 ASP A CA 1
ATOM 730 C C . ASP A 1 98 ? 7.246 -3.711 -12.479 1.00 96.81 98 ASP A C 1
ATOM 732 O O . ASP A 1 98 ? 7.161 -4.003 -13.670 1.00 96.81 98 ASP A O 1
ATOM 736 N N . ALA A 1 99 ? 8.351 -3.153 -11.972 1.00 96.38 99 ALA A N 1
ATOM 737 C CA . ALA A 1 99 ? 9.505 -2.820 -12.799 1.00 96.38 99 ALA A CA 1
ATOM 738 C C . ALA A 1 99 ? 10.155 -4.070 -13.408 1.00 96.38 99 ALA A C 1
ATOM 740 O O . ALA A 1 99 ? 10.675 -3.990 -14.519 1.00 96.38 99 ALA A O 1
ATOM 741 N N . LEU A 1 100 ? 10.141 -5.204 -12.702 1.00 94.81 100 LEU A N 1
ATOM 742 C CA . LEU A 1 100 ? 10.718 -6.465 -13.174 1.00 94.81 100 LEU A CA 1
ATOM 743 C C . LEU A 1 100 ? 9.687 -7.417 -13.800 1.00 94.81 100 LEU A C 1
ATOM 745 O O . LEU A 1 100 ? 10.083 -8.448 -14.334 1.00 94.81 100 LEU A O 1
ATOM 749 N N . GLY A 1 101 ? 8.393 -7.083 -13.767 1.00 94.12 101 GLY A N 1
ATOM 750 C CA . GLY A 1 101 ? 7.326 -7.937 -14.297 1.00 94.12 101 GLY A CA 1
ATOM 751 C C . GLY A 1 101 ? 7.148 -9.248 -13.523 1.00 94.12 101 GLY A C 1
ATOM 752 O O . GLY A 1 101 ? 6.843 -10.278 -14.121 1.00 94.12 101 GLY A O 1
ATOM 753 N N . ILE A 1 102 ? 7.373 -9.231 -12.206 1.00 93.88 102 ILE A N 1
ATOM 754 C CA . ILE A 1 102 ? 7.258 -10.421 -11.353 1.00 93.88 102 ILE A CA 1
ATOM 755 C C . ILE A 1 102 ? 5.792 -10.859 -11.288 1.00 93.88 102 ILE A C 1
ATOM 757 O O . ILE A 1 102 ? 4.926 -10.067 -10.929 1.00 93.88 102 ILE A O 1
ATOM 761 N N . THR A 1 103 ? 5.542 -12.130 -11.610 1.00 93.62 103 THR A N 1
ATOM 762 C CA . THR A 1 103 ? 4.213 -12.761 -11.605 1.00 93.62 103 THR A CA 1
ATOM 763 C C . THR A 1 103 ? 4.217 -13.935 -10.621 1.00 93.62 103 THR A C 1
ATOM 765 O O . THR A 1 103 ? 5.087 -14.806 -10.696 1.00 93.62 103 THR A O 1
ATOM 768 N N . SER A 1 104 ? 3.271 -13.956 -9.686 1.00 93.00 104 SER A N 1
ATOM 769 C CA . SER A 1 104 ? 3.054 -15.012 -8.685 1.00 93.00 104 SER A CA 1
ATOM 770 C C . SER A 1 104 ? 1.624 -14.892 -8.144 1.00 93.00 104 SER A C 1
ATOM 772 O O . SER A 1 104 ? 1.058 -13.802 -8.203 1.00 93.00 104 SER A O 1
ATOM 774 N N . PRO A 1 105 ? 1.027 -15.938 -7.542 1.00 92.19 105 PRO A N 1
ATOM 775 C CA . PRO A 1 105 ? -0.305 -15.818 -6.944 1.00 92.19 105 PRO A CA 1
ATOM 776 C C . PRO A 1 105 ? -0.434 -14.658 -5.940 1.00 92.19 105 PRO A C 1
ATOM 778 O O . PRO A 1 105 ? -1.469 -13.996 -5.893 1.00 92.19 105 PRO A O 1
ATOM 781 N N . THR A 1 106 ? 0.619 -14.382 -5.162 1.00 91.62 106 THR A N 1
ATOM 782 C CA . THR A 1 106 ? 0.658 -13.249 -4.225 1.00 91.62 106 THR A CA 1
ATOM 783 C C . THR A 1 106 ? 0.795 -11.924 -4.972 1.00 91.62 106 THR A C 1
ATOM 785 O O . THR A 1 106 ? 0.038 -10.990 -4.706 1.00 91.62 106 THR A O 1
ATOM 788 N N . ALA A 1 107 ? 1.722 -11.837 -5.929 1.00 91.56 107 ALA A N 1
ATOM 789 C CA . ALA A 1 107 ? 1.964 -10.640 -6.728 1.00 91.56 107 ALA A CA 1
ATOM 790 C C . ALA A 1 107 ? 0.719 -10.217 -7.523 1.00 91.56 107 ALA A C 1
ATOM 792 O O . ALA A 1 107 ? 0.393 -9.029 -7.544 1.00 91.56 107 ALA A O 1
ATOM 793 N N . ASP A 1 108 ? 0.010 -11.192 -8.097 1.00 93.38 108 ASP A N 1
ATOM 794 C CA . ASP A 1 108 ? -1.171 -11.016 -8.947 1.00 93.38 108 ASP A CA 1
ATOM 795 C C . ASP A 1 108 ? -2.430 -10.668 -8.139 1.00 93.38 108 ASP A C 1
ATOM 797 O O . ASP A 1 108 ? -3.394 -10.129 -8.683 1.00 93.38 108 ASP A O 1
ATOM 801 N N . SER A 1 109 ? -2.432 -10.947 -6.830 1.00 93.12 109 SER A N 1
ATOM 802 C CA . SER A 1 109 ? -3.534 -10.573 -5.933 1.00 93.12 109 SER A CA 1
ATOM 803 C C . SER A 1 109 ? -3.576 -9.075 -5.606 1.00 93.12 109 SER A C 1
ATOM 805 O O . SER A 1 109 ? -4.604 -8.565 -5.158 1.00 93.12 109 SER A O 1
ATOM 807 N N . ILE A 1 110 ? -2.469 -8.363 -5.836 1.00 94.56 110 ILE A N 1
ATOM 808 C CA . ILE A 1 110 ? -2.324 -6.940 -5.534 1.00 94.56 110 ILE A CA 1
ATOM 809 C C . ILE A 1 110 ? -2.384 -6.158 -6.857 1.00 94.56 110 ILE A C 1
ATOM 811 O O . ILE A 1 110 ? -1.615 -6.469 -7.768 1.00 94.56 110 ILE A O 1
ATOM 815 N N . PRO A 1 111 ? -3.208 -5.102 -6.985 1.00 96.94 111 PRO A N 1
ATOM 816 C CA . PRO A 1 111 ? -3.297 -4.336 -8.226 1.00 96.94 111 PRO A CA 1
ATOM 817 C C . PRO A 1 111 ? -1.947 -3.733 -8.670 1.00 96.94 111 PRO A C 1
ATOM 819 O O . PRO A 1 111 ? -1.055 -3.513 -7.837 1.00 96.94 111 PRO A O 1
ATOM 822 N N . PRO A 1 112 ? -1.761 -3.467 -9.976 1.00 96.56 112 PRO A N 1
ATOM 823 C CA . PRO A 1 112 ? -0.556 -2.815 -10.488 1.00 96.56 112 PRO A CA 1
ATOM 824 C C . PRO A 1 112 ? -0.424 -1.387 -9.945 1.00 96.56 112 PRO A C 1
ATOM 826 O O . PRO A 1 112 ? -1.411 -0.770 -9.543 1.00 96.56 112 PRO A O 1
ATOM 829 N N . LEU A 1 113 ? 0.793 -0.851 -9.941 1.00 96.75 113 LEU A N 1
ATOM 830 C CA . LEU A 1 113 ? 1.069 0.521 -9.535 1.00 96.75 113 LEU A CA 1
ATOM 831 C C . LEU A 1 113 ? 0.452 1.529 -10.505 1.00 96.75 113 LEU A C 1
ATOM 833 O O . LEU A 1 113 ? 0.524 1.380 -11.727 1.00 96.75 113 LEU A O 1
ATOM 837 N N . GLU A 1 114 ? -0.071 2.611 -9.943 1.00 93.31 114 GLU A N 1
ATOM 838 C CA . GLU A 1 114 ? -0.564 3.767 -10.672 1.00 93.31 114 GLU A CA 1
ATOM 839 C C . GLU A 1 114 ? 0.110 5.044 -10.138 1.00 93.31 114 GLU A C 1
ATOM 841 O O . GLU A 1 114 ? -0.094 5.423 -8.984 1.00 93.31 114 GLU A O 1
ATOM 846 N N . PRO A 1 115 ? 0.954 5.717 -10.946 1.00 92.75 115 PRO A N 1
ATOM 847 C CA . PRO A 1 115 ? 1.319 5.410 -12.325 1.00 92.75 115 PRO A CA 1
ATOM 848 C C . PRO A 1 115 ? 2.254 4.199 -12.423 1.00 92.75 115 PRO A C 1
ATOM 850 O O . PRO A 1 115 ? 3.093 3.973 -11.547 1.00 92.75 115 PRO A O 1
ATOM 853 N N . ALA A 1 116 ? 2.163 3.487 -13.547 1.00 95.12 116 ALA A N 1
ATOM 854 C CA . ALA A 1 116 ? 2.962 2.294 -13.812 1.00 95.12 116 ALA A CA 1
ATOM 855 C C . ALA A 1 116 ? 4.467 2.536 -13.604 1.00 95.12 116 ALA A C 1
ATOM 857 O O . ALA A 1 116 ? 5.028 3.555 -14.034 1.00 95.12 116 ALA A O 1
ATOM 858 N N . ALA A 1 117 ? 5.135 1.579 -12.958 1.00 94.50 117 ALA A N 1
ATOM 859 C CA . ALA A 1 117 ? 6.580 1.619 -12.798 1.00 94.50 117 ALA A CA 1
ATOM 860 C C . ALA A 1 117 ? 7.276 1.462 -14.167 1.00 94.50 117 ALA A C 1
ATOM 862 O O . ALA A 1 117 ? 6.854 0.644 -14.988 1.00 94.50 117 ALA A O 1
ATOM 863 N N . PRO A 1 118 ? 8.362 2.209 -14.442 1.00 93.75 118 PRO A N 1
ATOM 864 C CA . PRO A 1 118 ? 9.136 2.012 -15.661 1.00 93.75 118 PRO A CA 1
ATOM 865 C C . PRO A 1 118 ? 9.708 0.591 -15.730 1.00 93.75 118 PRO A C 1
ATOM 867 O O . PRO A 1 118 ? 10.518 0.209 -14.883 1.00 93.75 118 PRO A O 1
ATOM 870 N N . ALA A 1 119 ? 9.315 -0.162 -16.759 1.00 92.25 119 ALA A N 1
ATOM 871 C CA . ALA A 1 119 ? 9.781 -1.526 -16.964 1.00 92.25 119 ALA A CA 1
ATOM 872 C C . ALA A 1 119 ? 11.308 -1.586 -17.126 1.00 92.25 119 ALA A C 1
ATOM 874 O O . ALA A 1 119 ? 11.937 -0.739 -17.774 1.00 92.25 119 ALA A O 1
ATOM 875 N N . ARG A 1 120 ? 11.909 -2.628 -16.561 1.00 87.75 120 ARG A N 1
ATOM 876 C CA . ARG A 1 120 ? 13.330 -2.931 -16.649 1.00 87.75 120 ARG A CA 1
ATOM 877 C C . ARG A 1 120 ? 13.511 -4.353 -17.141 1.00 87.75 120 ARG A C 1
ATOM 879 O O . ARG A 1 120 ? 13.106 -5.308 -16.494 1.00 87.75 120 ARG A O 1
ATOM 886 N N . SER A 1 121 ? 14.210 -4.483 -18.261 1.00 81.38 121 SER A N 1
ATOM 887 C CA . SER A 1 121 ? 14.698 -5.782 -18.701 1.00 81.38 121 SER A CA 1
ATOM 888 C C . SER A 1 121 ? 15.747 -6.290 -17.718 1.00 81.38 121 SER A C 1
ATOM 890 O O . SER A 1 121 ? 16.750 -5.617 -17.463 1.00 81.38 121 SER A O 1
ATOM 892 N N . HIS A 1 122 ? 15.515 -7.485 -17.195 1.00 76.12 122 HIS A N 1
ATOM 893 C CA . HIS A 1 122 ? 16.453 -8.214 -16.365 1.00 76.12 122 HIS A CA 1
ATOM 894 C C . HIS A 1 122 ? 16.390 -9.698 -16.748 1.00 76.12 122 HIS A C 1
ATOM 896 O O . HIS A 1 122 ? 15.293 -10.181 -17.033 1.00 76.12 122 HIS A O 1
ATOM 902 N N . PRO A 1 123 ? 17.520 -10.425 -16.802 1.00 77.12 123 PRO A N 1
ATOM 903 C CA . PRO A 1 123 ? 17.476 -11.880 -16.893 1.00 77.12 123 PRO A CA 1
ATOM 904 C C . PRO A 1 123 ? 16.715 -12.421 -15.686 1.00 77.12 123 PRO A C 1
ATOM 906 O O . PRO A 1 123 ? 17.181 -12.226 -14.574 1.00 77.12 123 PRO A O 1
ATOM 909 N N . ASP A 1 124 ? 15.554 -13.042 -15.886 1.00 72.69 124 ASP A N 1
ATOM 910 C CA . ASP A 1 124 ? 14.743 -13.596 -14.796 1.00 72.69 124 ASP A CA 1
ATOM 911 C C . ASP A 1 124 ? 15.589 -14.598 -13.989 1.00 72.69 124 ASP A C 1
ATOM 913 O O . ASP A 1 124 ? 15.876 -15.695 -14.487 1.00 72.69 124 ASP A O 1
ATOM 917 N N . PRO A 1 125 ? 16.107 -14.213 -12.803 1.00 76.31 125 PRO A N 1
ATOM 918 C CA . PRO A 1 125 ? 16.916 -15.121 -12.028 1.00 76.31 125 PRO A CA 1
ATOM 919 C C . PRO A 1 125 ? 15.995 -16.242 -11.535 1.00 76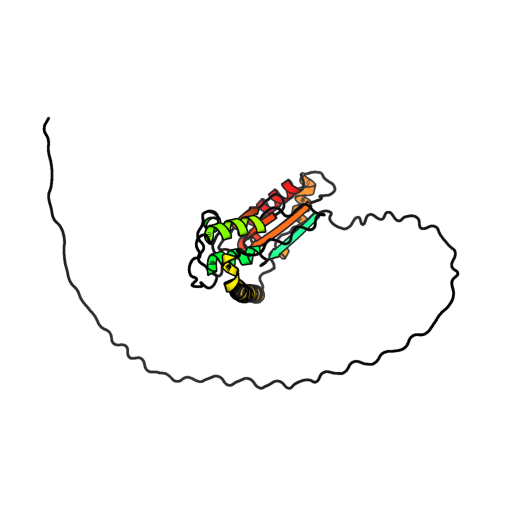.31 125 PRO A C 1
ATOM 921 O O . PRO A 1 125 ? 14.884 -15.968 -11.073 1.00 76.31 125 PRO A O 1
ATOM 924 N N . PRO A 1 126 ? 16.428 -17.509 -11.617 1.00 80.75 126 PRO A N 1
ATOM 925 C CA . PRO A 1 126 ? 15.585 -18.629 -11.229 1.00 80.75 126 PRO A CA 1
ATOM 926 C C . PRO A 1 126 ? 15.089 -18.444 -9.790 1.00 80.75 126 PRO A C 1
ATOM 928 O O . PRO A 1 126 ? 15.879 -18.236 -8.871 1.00 80.75 126 PRO A O 1
ATOM 931 N N . GLY A 1 127 ? 13.768 -18.506 -9.610 1.00 86.94 127 GLY A N 1
ATOM 932 C CA . GLY A 1 127 ? 13.127 -18.361 -8.302 1.00 86.94 127 GLY A CA 1
ATOM 933 C C . GLY A 1 127 ? 12.851 -16.922 -7.853 1.00 86.94 127 GLY A C 1
ATOM 934 O O . GLY A 1 127 ? 12.406 -16.744 -6.722 1.00 86.94 127 GLY A O 1
ATOM 935 N N . LEU A 1 128 ? 13.050 -15.899 -8.698 1.00 90.44 128 LEU A N 1
ATOM 936 C CA . LEU A 1 128 ? 12.799 -14.498 -8.327 1.00 90.44 128 LEU A CA 1
ATOM 937 C C . LEU A 1 128 ? 11.390 -14.258 -7.773 1.00 90.44 128 LEU A C 1
ATOM 939 O O . LEU A 1 128 ? 11.251 -13.569 -6.767 1.00 90.44 128 LEU A O 1
ATOM 943 N N . ALA A 1 129 ? 10.367 -14.843 -8.399 1.00 92.19 129 ALA A N 1
ATOM 944 C CA . ALA A 1 129 ? 8.987 -14.734 -7.931 1.00 92.19 129 ALA A CA 1
ATOM 945 C C . ALA A 1 129 ? 8.813 -15.279 -6.503 1.00 92.19 129 ALA A C 1
ATOM 947 O O . ALA A 1 129 ? 8.249 -14.595 -5.655 1.00 92.19 129 ALA A O 1
ATOM 948 N N . GLY A 1 130 ? 9.382 -16.453 -6.207 1.00 91.44 130 GLY A N 1
ATOM 949 C CA . GLY A 1 130 ? 9.353 -17.031 -4.859 1.00 91.44 130 GLY A CA 1
ATOM 950 C C . GLY A 1 130 ? 10.120 -16.182 -3.843 1.00 91.44 130 GLY A C 1
ATOM 951 O O . GLY A 1 130 ? 9.618 -15.904 -2.760 1.00 91.44 130 GLY A O 1
ATOM 952 N N . HIS A 1 131 ? 11.298 -15.672 -4.214 1.00 92.25 131 HIS A N 1
ATOM 953 C CA . HIS A 1 131 ? 12.050 -14.778 -3.333 1.00 92.25 131 HIS A CA 1
ATOM 954 C C . HIS A 1 131 ? 11.319 -13.454 -3.069 1.00 92.25 131 HIS A C 1
ATOM 956 O O . HIS A 1 131 ? 11.432 -12.890 -1.978 1.00 92.25 131 HIS A O 1
ATOM 962 N N . TRP A 1 132 ? 10.589 -12.937 -4.061 1.00 94.19 132 TRP A N 1
ATOM 963 C CA . TRP A 1 132 ? 9.744 -11.763 -3.883 1.00 94.19 132 TRP A CA 1
ATOM 964 C C . TRP A 1 132 ? 8.567 -12.067 -2.952 1.00 94.19 132 TRP A C 1
ATOM 966 O O . TRP A 1 132 ? 8.325 -11.269 -2.054 1.00 94.19 132 TRP A O 1
ATOM 976 N N . ASP A 1 133 ? 7.907 -13.222 -3.083 1.00 92.81 133 ASP A N 1
ATOM 977 C CA . ASP A 1 133 ? 6.827 -13.648 -2.177 1.00 92.81 133 ASP A CA 1
ATOM 978 C C . ASP A 1 133 ? 7.317 -13.759 -0.722 1.00 92.81 133 ASP A C 1
ATOM 980 O O . ASP A 1 133 ? 6.673 -13.256 0.206 1.00 92.81 133 ASP A O 1
ATOM 984 N N . ASP A 1 134 ? 8.500 -14.344 -0.514 1.00 90.38 134 ASP A N 1
ATOM 985 C CA . ASP A 1 134 ? 9.138 -14.433 0.803 1.00 90.38 134 ASP A CA 1
ATOM 986 C C . ASP A 1 134 ? 9.495 -13.046 1.351 1.00 90.38 134 ASP A C 1
ATOM 988 O O . ASP A 1 134 ? 9.369 -12.773 2.547 1.00 90.38 134 ASP A O 1
ATOM 992 N N . TRP A 1 135 ? 9.968 -12.141 0.492 1.00 91.75 135 TRP A N 1
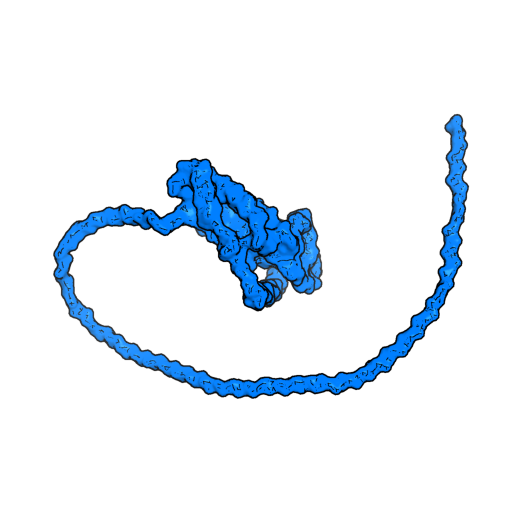ATOM 993 C CA . TRP A 1 135 ? 10.253 -10.762 0.877 1.00 91.75 135 TRP A CA 1
ATOM 994 C C . TRP A 1 135 ? 8.986 -9.991 1.237 1.00 91.75 135 TRP A C 1
ATOM 996 O O . TRP A 1 135 ? 8.947 -9.372 2.300 1.00 91.75 135 TRP A O 1
ATOM 1006 N N . TRP A 1 136 ? 7.944 -10.085 0.412 1.00 91.75 136 TRP A N 1
ATOM 1007 C CA . TRP A 1 136 ? 6.634 -9.494 0.652 1.00 91.75 136 TRP A CA 1
ATOM 1008 C C . TRP A 1 136 ? 6.061 -9.960 1.990 1.00 91.75 136 TRP A C 1
ATOM 1010 O O . TRP A 1 136 ? 5.681 -9.142 2.827 1.00 91.75 136 TRP A O 1
ATOM 1020 N N . THR A 1 137 ? 6.094 -11.268 2.246 1.00 88.56 137 THR A N 1
ATOM 1021 C CA . THR A 1 137 ? 5.640 -11.856 3.512 1.00 88.56 137 THR A CA 1
ATOM 1022 C C . THR A 1 137 ? 6.446 -11.332 4.702 1.00 88.56 137 THR A C 1
ATOM 1024 O O . THR A 1 137 ? 5.872 -11.021 5.742 1.00 88.56 137 THR A O 1
ATOM 1027 N N . ARG A 1 138 ? 7.769 -11.166 4.567 1.00 87.38 138 ARG A N 1
ATOM 1028 C CA . ARG A 1 138 ? 8.622 -10.624 5.640 1.00 87.38 138 ARG A CA 1
ATOM 1029 C C . ARG A 1 138 ? 8.332 -9.158 5.957 1.00 87.38 138 ARG A C 1
ATOM 1031 O O . ARG A 1 138 ? 8.292 -8.808 7.131 1.00 87.38 138 ARG A O 1
ATOM 1038 N N . ILE A 1 139 ? 8.158 -8.303 4.947 1.00 86.19 139 ILE A N 1
ATOM 1039 C CA . ILE A 1 139 ? 7.945 -6.857 5.164 1.00 86.19 139 ILE A CA 1
ATOM 1040 C C . ILE A 1 139 ? 6.504 -6.511 5.538 1.00 86.19 139 ILE A C 1
ATOM 1042 O O . ILE A 1 139 ? 6.267 -5.441 6.091 1.00 86.19 139 ILE A O 1
ATOM 1046 N N . THR A 1 140 ? 5.556 -7.392 5.221 1.00 84.75 140 THR A N 1
ATOM 1047 C CA . THR A 1 140 ? 4.150 -7.232 5.602 1.00 84.75 140 THR A CA 1
ATOM 1048 C C . THR A 1 140 ? 3.769 -8.047 6.839 1.00 84.75 140 THR A C 1
ATOM 1050 O O . THR A 1 140 ? 2.714 -7.821 7.425 1.00 84.75 140 THR A O 1
ATOM 1053 N N . GLY A 1 141 ? 4.633 -8.970 7.270 1.00 75.88 141 GLY A N 1
ATOM 1054 C CA . GLY A 1 141 ? 4.474 -9.736 8.499 1.00 75.88 141 GLY A CA 1
ATOM 1055 C C . GLY A 1 141 ? 4.391 -8.845 9.739 1.00 75.88 141 GLY A C 1
ATOM 1056 O O . GLY A 1 141 ? 4.946 -7.747 9.781 1.00 75.88 141 GLY A O 1
ATOM 1057 N N . ALA A 1 142 ? 3.682 -9.335 10.759 1.00 54.47 142 ALA A N 1
ATOM 1058 C CA . ALA A 1 142 ? 3.394 -8.585 11.977 1.00 54.47 142 ALA A CA 1
ATOM 1059 C C . ALA A 1 142 ? 4.677 -8.046 12.629 1.00 54.47 142 ALA A C 1
ATOM 1061 O O . ALA A 1 142 ? 5.577 -8.806 13.005 1.00 54.47 142 ALA A O 1
ATOM 1062 N N . ARG A 1 143 ? 4.740 -6.722 12.799 1.00 55.19 143 ARG A N 1
ATOM 1063 C CA . ARG A 1 143 ? 5.758 -6.082 13.631 1.00 55.19 143 ARG A CA 1
ATOM 1064 C C . ARG A 1 143 ? 5.570 -6.591 15.069 1.00 55.19 143 ARG A C 1
ATOM 1066 O O . ARG A 1 143 ? 4.429 -6.687 15.521 1.00 55.19 143 ARG A O 1
ATOM 1073 N N . PRO A 1 144 ? 6.637 -6.948 15.806 1.00 47.81 144 PRO A N 1
ATOM 1074 C CA . PRO A 1 144 ? 6.483 -7.342 17.199 1.00 47.81 144 PRO A CA 1
ATOM 1075 C C . PRO A 1 144 ? 5.790 -6.227 17.988 1.00 47.81 144 PRO A C 1
ATOM 1077 O O . PRO A 1 144 ? 6.090 -5.044 17.798 1.00 47.81 144 PRO A O 1
ATOM 1080 N N . ALA A 1 145 ? 4.854 -6.633 18.851 1.00 43.50 145 ALA A N 1
ATOM 1081 C CA . ALA A 1 145 ? 4.071 -5.744 19.698 1.00 43.50 145 ALA A CA 1
ATOM 1082 C C . ALA A 1 145 ? 4.973 -4.751 20.452 1.00 43.50 145 ALA A C 1
ATOM 1084 O O . ALA A 1 145 ? 6.094 -5.086 20.853 1.00 43.50 145 ALA A O 1
ATOM 1085 N N . ALA A 1 146 ? 4.466 -3.525 20.607 1.00 44.25 146 ALA A N 1
ATOM 1086 C CA . ALA A 1 146 ? 5.156 -2.370 21.169 1.00 44.25 146 ALA A CA 1
ATOM 1087 C C . ALA A 1 146 ? 6.095 -2.735 22.338 1.00 44.25 146 ALA A C 1
ATOM 1089 O O . ALA A 1 146 ? 5.663 -3.244 23.369 1.00 44.25 146 ALA A O 1
ATOM 1090 N N . GLY A 1 147 ? 7.395 -2.469 22.167 1.00 46.25 147 GLY A N 1
ATOM 1091 C CA . GLY A 1 147 ? 8.405 -2.609 23.225 1.00 46.25 147 GLY A CA 1
ATOM 1092 C C . GLY A 1 147 ? 9.616 -3.470 22.869 1.00 46.25 147 GLY A C 1
ATOM 1093 O O . GLY A 1 147 ? 10.639 -3.353 23.537 1.00 46.25 147 GLY A O 1
ATOM 1094 N N . HIS A 1 148 ? 9.549 -4.275 21.807 1.00 43.59 148 HIS A N 1
ATOM 1095 C CA . HIS A 1 148 ? 10.726 -4.962 21.270 1.00 43.59 148 HIS A CA 1
ATOM 1096 C C . HIS A 1 148 ? 11.186 -4.262 19.995 1.00 43.59 148 HIS A C 1
ATOM 1098 O O . HIS A 1 148 ? 10.391 -4.030 19.082 1.00 43.59 148 HIS A O 1
ATOM 1104 N N . GLU A 1 149 ? 12.469 -3.901 19.945 1.00 42.41 149 GLU A N 1
ATOM 1105 C CA . GLU A 1 149 ? 13.119 -3.458 18.716 1.00 42.41 149 GLU A CA 1
ATOM 1106 C C . GLU A 1 149 ? 12.954 -4.583 17.693 1.00 42.41 149 GLU A C 1
ATOM 1108 O O . GLU A 1 149 ? 13.542 -5.657 17.820 1.00 42.41 149 GLU A O 1
ATOM 1113 N N . ALA A 1 150 ? 12.040 -4.379 16.741 1.00 52.72 150 ALA A N 1
ATOM 1114 C CA . ALA A 1 150 ? 11.829 -5.329 15.668 1.00 52.72 150 ALA A CA 1
ATOM 1115 C C . ALA A 1 150 ? 13.176 -5.540 14.966 1.00 52.72 150 ALA A C 1
ATOM 1117 O O . ALA A 1 150 ? 13.851 -4.540 14.686 1.00 52.72 150 ALA A O 1
ATOM 1118 N N . PRO A 1 151 ? 13.581 -6.791 14.672 1.00 53.75 151 PRO A N 1
ATOM 1119 C CA . PRO A 1 151 ? 14.723 -7.007 13.803 1.00 53.75 151 PRO A CA 1
ATOM 1120 C C . PRO A 1 151 ? 14.513 -6.164 12.547 1.00 53.75 151 PRO A C 1
ATOM 1122 O O . PRO A 1 151 ? 13.393 -6.111 12.028 1.00 53.75 151 PRO A O 1
ATOM 1125 N N . ALA A 1 152 ? 15.563 -5.462 12.107 1.00 56.81 152 ALA A N 1
ATOM 1126 C CA . ALA A 1 152 ? 15.485 -4.644 10.905 1.00 56.81 152 ALA A CA 1
ATOM 1127 C C . ALA A 1 152 ? 14.824 -5.477 9.796 1.00 56.81 152 ALA A C 1
ATOM 1129 O O . ALA A 1 152 ? 15.210 -6.643 9.631 1.00 56.81 152 ALA A O 1
ATOM 1130 N N . PRO A 1 153 ? 13.810 -4.936 9.092 1.00 61.03 153 PRO A N 1
ATOM 1131 C CA . PRO A 1 153 ? 13.110 -5.688 8.066 1.00 61.03 153 PRO A CA 1
ATOM 1132 C C . PRO A 1 153 ? 14.161 -6.237 7.118 1.00 61.03 153 PRO A C 1
ATOM 1134 O O . PRO A 1 153 ? 15.005 -5.498 6.602 1.00 61.03 153 PRO A O 1
ATOM 1137 N N . ALA A 1 154 ? 14.177 -7.559 6.993 1.00 66.81 154 ALA A N 1
ATOM 1138 C CA . ALA A 1 154 ? 15.202 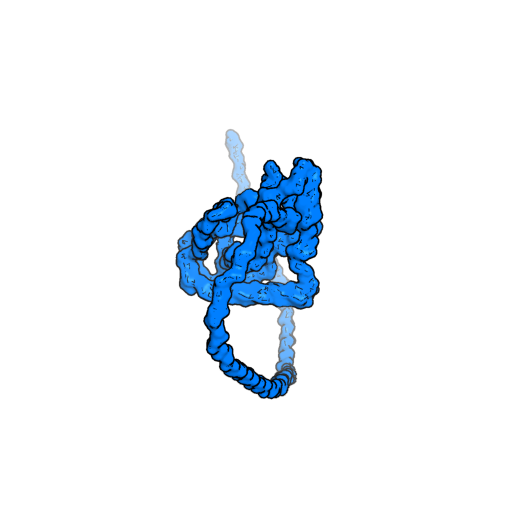-8.216 6.218 1.00 66.81 154 ALA A CA 1
ATOM 1139 C C . ALA A 1 154 ? 15.110 -7.692 4.777 1.00 66.81 154 ALA A C 1
ATOM 1141 O O . ALA A 1 154 ? 14.016 -7.528 4.233 1.00 66.81 154 ALA A O 1
ATOM 1142 N N . GLY A 1 155 ? 16.270 -7.356 4.215 1.00 79.38 155 GLY A N 1
ATOM 1143 C CA . GLY A 1 155 ? 16.357 -6.618 2.964 1.00 79.38 155 GLY A CA 1
ATOM 1144 C C . GLY A 1 155 ? 15.723 -7.348 1.773 1.00 79.38 155 GLY A C 1
ATOM 1145 O O . GLY A 1 155 ? 15.274 -8.501 1.893 1.00 79.38 155 GLY A O 1
ATOM 1146 N N . PRO A 1 156 ? 15.702 -6.671 0.612 1.00 87.25 156 PRO A N 1
ATOM 1147 C CA . PRO A 1 156 ? 15.308 -7.271 -0.656 1.00 87.25 156 PRO A CA 1
ATOM 1148 C C . PRO A 1 156 ? 16.050 -8.591 -0.915 1.00 87.25 156 PRO A C 1
ATOM 1150 O O . PRO A 1 156 ? 17.130 -8.792 -0.358 1.00 87.25 156 PRO A O 1
ATOM 1153 N N . PRO A 1 157 ? 15.497 -9.489 -1.748 1.00 87.81 157 PRO A N 1
ATOM 1154 C CA . PRO A 1 157 ? 16.161 -10.732 -2.123 1.00 87.81 157 PRO A CA 1
ATOM 1155 C C . PRO A 1 157 ? 17.606 -10.529 -2.580 1.00 87.81 157 PRO A C 1
ATOM 1157 O O . PRO A 1 157 ? 17.857 -9.647 -3.398 1.00 87.81 157 PRO A O 1
ATOM 1160 N N . GLU A 1 158 ? 18.517 -11.404 -2.146 1.00 87.56 158 GLU A N 1
ATOM 1161 C CA . GLU A 1 158 ? 19.931 -11.399 -2.572 1.00 87.56 158 GLU A CA 1
ATOM 1162 C C . GLU A 1 158 ? 20.071 -11.489 -4.100 1.00 87.56 158 GLU A C 1
ATOM 1164 O O . GLU A 1 158 ? 20.953 -10.884 -4.704 1.00 87.56 158 GLU A O 1
ATOM 1169 N N . ALA A 1 159 ? 19.121 -12.159 -4.764 1.00 86.31 159 ALA A N 1
ATOM 1170 C CA . ALA A 1 159 ? 19.027 -12.213 -6.224 1.00 86.31 159 ALA A CA 1
ATOM 1171 C C . ALA A 1 159 ? 18.923 -10.827 -6.900 1.00 86.31 159 ALA A C 1
ATOM 1173 O O . ALA A 1 159 ? 19.073 -10.727 -8.118 1.00 86.31 159 ALA A O 1
ATOM 1174 N N . LEU A 1 160 ? 18.646 -9.763 -6.138 1.00 89.00 160 LEU A N 1
ATOM 1175 C CA . LEU A 1 160 ? 18.558 -8.385 -6.611 1.00 89.00 160 LEU A CA 1
ATOM 1176 C C . LEU A 1 160 ? 19.768 -7.521 -6.235 1.00 89.00 160 LEU A C 1
ATOM 1178 O O . LEU A 1 160 ? 19.764 -6.349 -6.612 1.00 89.00 160 LEU A O 1
ATOM 1182 N N . ASP A 1 161 ? 20.786 -8.035 -5.540 1.00 90.12 161 ASP A N 1
ATOM 1183 C CA . ASP A 1 161 ? 21.880 -7.224 -4.975 1.00 90.12 161 ASP A CA 1
ATOM 1184 C C . ASP A 1 161 ? 22.568 -6.328 -6.017 1.00 90.12 161 ASP A C 1
ATOM 1186 O O . ASP A 1 161 ? 22.718 -5.119 -5.810 1.00 90.12 161 ASP A O 1
ATOM 1190 N N . ASP A 1 162 ? 22.880 -6.877 -7.193 1.00 89.19 162 ASP A N 1
ATOM 1191 C CA . ASP A 1 162 ? 23.521 -6.136 -8.288 1.00 89.19 162 ASP A CA 1
ATOM 1192 C C . ASP A 1 162 ? 22.621 -5.037 -8.886 1.00 89.19 162 ASP A C 1
ATOM 1194 O O . ASP A 1 162 ? 23.091 -4.013 -9.402 1.00 89.19 162 ASP A O 1
ATOM 1198 N N . LEU A 1 163 ? 21.301 -5.224 -8.822 1.00 90.44 163 LEU A N 1
ATOM 1199 C CA . LEU A 1 163 ? 20.316 -4.267 -9.327 1.00 90.44 163 LEU A CA 1
ATOM 1200 C C . LEU A 1 163 ? 19.866 -3.266 -8.277 1.00 90.44 163 LEU A C 1
ATOM 1202 O O . LEU A 1 163 ? 19.374 -2.188 -8.633 1.00 90.44 163 LEU A O 1
ATOM 1206 N N . LEU A 1 164 ? 20.009 -3.606 -7.000 1.00 91.69 164 LEU A N 1
ATOM 1207 C CA . LEU A 1 164 ? 19.364 -2.914 -5.903 1.00 91.69 164 LEU A CA 1
ATOM 1208 C C . LEU A 1 164 ? 19.700 -1.415 -5.864 1.00 91.69 164 LEU A C 1
ATOM 1210 O O . LEU A 1 164 ? 18.770 -0.610 -5.750 1.00 91.69 164 LEU A O 1
ATOM 1214 N N . PRO A 1 165 ? 20.961 -0.973 -6.069 1.00 94.06 165 PRO A N 1
ATOM 1215 C CA . PRO A 1 165 ? 21.276 0.454 -6.125 1.00 94.06 165 PRO A CA 1
ATOM 1216 C C . PRO A 1 165 ? 20.550 1.195 -7.257 1.00 94.06 165 PRO A C 1
ATOM 1218 O O . PRO A 1 165 ? 20.198 2.370 -7.121 1.00 94.06 165 PRO A O 1
ATOM 1221 N N . ARG A 1 166 ? 20.323 0.525 -8.395 1.00 94.19 166 ARG A N 1
ATOM 1222 C CA . ARG A 1 166 ? 19.608 1.106 -9.540 1.00 94.19 166 ARG A CA 1
ATOM 1223 C C . ARG A 1 166 ? 18.114 1.168 -9.247 1.00 94.19 166 ARG A C 1
ATOM 1225 O O . ARG A 1 166 ? 17.553 2.256 -9.338 1.00 94.19 166 ARG A O 1
ATOM 1232 N N . LEU A 1 167 ? 17.524 0.058 -8.800 1.00 94.75 167 LEU A N 1
ATOM 1233 C CA . LEU A 1 167 ? 16.110 -0.028 -8.424 1.00 94.75 167 LEU A CA 1
ATOM 1234 C C . LEU A 1 167 ? 15.745 1.007 -7.358 1.00 94.75 167 LEU A C 1
ATOM 1236 O O . LEU A 1 167 ? 14.772 1.734 -7.533 1.00 94.75 167 LEU A O 1
ATOM 1240 N N . ARG A 1 168 ? 16.558 1.158 -6.302 1.00 95.06 168 ARG A N 1
ATOM 1241 C CA . ARG A 1 168 ? 16.327 2.179 -5.267 1.00 95.06 168 ARG A CA 1
ATOM 1242 C C . ARG A 1 168 ? 16.345 3.591 -5.843 1.00 95.06 168 ARG A C 1
ATOM 1244 O O . ARG A 1 168 ? 15.454 4.379 -5.546 1.00 95.06 168 ARG A O 1
ATOM 1251 N N . ARG A 1 169 ? 17.318 3.912 -6.701 1.00 95.81 169 ARG A N 1
ATOM 1252 C CA . ARG A 1 169 ? 17.403 5.232 -7.343 1.00 95.81 169 ARG A CA 1
ATOM 1253 C C . ARG A 1 169 ? 16.202 5.512 -8.245 1.00 95.81 169 ARG A C 1
ATOM 1255 O O . ARG A 1 169 ? 15.710 6.640 -8.258 1.00 95.81 169 ARG A O 1
ATOM 1262 N N . ASP A 1 170 ? 15.754 4.526 -9.011 1.00 95.69 170 ASP A N 1
ATOM 1263 C CA . ASP A 1 170 ? 14.627 4.707 -9.924 1.00 95.69 170 ASP A CA 1
ATOM 1264 C C . ASP A 1 170 ? 13.305 4.804 -9.167 1.00 95.69 170 ASP A C 1
ATOM 1266 O O . ASP A 1 170 ? 12.522 5.707 -9.457 1.00 95.69 170 ASP A O 1
ATOM 1270 N N . HIS A 1 171 ? 13.120 3.987 -8.125 1.00 95.56 171 HIS A N 1
ATOM 1271 C CA . HIS A 1 171 ? 12.018 4.128 -7.179 1.00 95.56 171 HIS A CA 1
ATOM 1272 C C . HIS A 1 171 ? 12.003 5.527 -6.556 1.00 95.56 171 HIS A C 1
ATOM 1274 O O . HIS A 1 171 ? 10.973 6.192 -6.580 1.00 95.56 171 HIS A O 1
ATOM 1280 N N . SER A 1 172 ? 13.142 6.034 -6.065 1.00 95.56 172 SER A N 1
ATOM 1281 C CA . SER A 1 172 ? 13.210 7.389 -5.499 1.00 95.56 172 SER A CA 1
ATOM 1282 C C . SER A 1 172 ? 12.795 8.464 -6.505 1.00 95.56 172 SER A C 1
ATOM 1284 O O . SER A 1 172 ? 12.103 9.408 -6.130 1.00 95.56 172 SER A O 1
ATOM 1286 N N . ARG A 1 173 ? 13.185 8.333 -7.780 1.00 95.88 173 ARG A N 1
ATOM 1287 C CA . ARG A 1 173 ? 12.782 9.271 -8.843 1.00 95.88 173 ARG A CA 1
ATOM 1288 C C . ARG A 1 173 ? 11.293 9.178 -9.152 1.00 95.88 173 ARG A C 1
ATOM 1290 O O . ARG A 1 173 ? 10.635 10.208 -9.245 1.00 95.88 173 ARG A O 1
ATOM 1297 N N . TRP A 1 174 ? 10.774 7.964 -9.290 1.00 95.44 174 TRP A N 1
ATOM 1298 C CA . TRP A 1 174 ? 9.358 7.715 -9.544 1.00 95.44 174 TRP A CA 1
ATOM 1299 C C . TRP A 1 174 ? 8.486 8.228 -8.385 1.00 95.44 174 TRP A C 1
ATOM 1301 O O . TRP A 1 174 ? 7.573 9.021 -8.606 1.00 95.44 174 TRP A O 1
ATOM 1311 N N . ALA A 1 175 ? 8.851 7.919 -7.139 1.00 93.56 175 ALA A N 1
ATOM 1312 C CA . ALA A 1 175 ? 8.153 8.389 -5.945 1.00 93.56 175 ALA A CA 1
ATOM 1313 C C . ALA A 1 175 ? 8.270 9.913 -5.756 1.00 93.56 175 ALA A C 1
ATOM 1315 O O . ALA A 1 175 ? 7.360 10.552 -5.231 1.00 93.56 175 ALA A O 1
ATOM 1316 N N . ALA A 1 176 ? 9.383 10.533 -6.162 1.00 93.25 176 ALA A N 1
ATOM 1317 C CA . ALA A 1 176 ? 9.492 11.992 -6.192 1.00 93.25 176 ALA A CA 1
ATOM 1318 C C . ALA A 1 176 ? 8.542 12.610 -7.231 1.00 93.25 176 ALA A C 1
ATOM 1320 O O . ALA A 1 176 ? 7.932 13.639 -6.948 1.00 93.25 176 ALA A O 1
ATOM 1321 N N . GLY A 1 177 ? 8.375 11.967 -8.392 1.00 93.50 177 GLY A N 1
ATOM 1322 C CA . GLY A 1 177 ? 7.393 12.360 -9.406 1.00 93.50 177 GLY A CA 1
ATOM 1323 C C . GLY A 1 177 ? 5.961 12.320 -8.874 1.00 93.50 177 GLY A C 1
ATOM 1324 O O . GLY A 1 177 ? 5.236 13.300 -9.016 1.00 93.50 177 GLY A O 1
ATOM 1325 N N . LEU A 1 178 ? 5.591 11.244 -8.173 1.00 89.88 178 LEU A N 1
ATOM 1326 C CA . LEU A 1 178 ? 4.290 11.117 -7.510 1.00 89.88 178 LEU A CA 1
ATOM 1327 C C . LEU A 1 178 ? 4.030 12.233 -6.494 1.00 89.88 178 LEU A C 1
ATOM 1329 O O . LEU A 1 178 ? 2.994 12.892 -6.547 1.00 89.88 178 LEU A O 1
ATOM 1333 N N . ARG A 1 179 ? 4.992 12.500 -5.604 1.00 89.19 179 ARG A N 1
ATOM 1334 C CA . ARG A 1 179 ? 4.865 13.584 -4.616 1.00 89.19 179 ARG A CA 1
ATOM 1335 C C . ARG A 1 179 ? 4.759 14.959 -5.274 1.00 89.19 179 ARG A C 1
ATOM 1337 O O . ARG A 1 179 ? 3.990 15.797 -4.813 1.00 89.19 179 ARG A O 1
ATOM 1344 N N . ALA A 1 180 ? 5.519 15.199 -6.342 1.00 91.19 180 ALA A N 1
ATOM 1345 C CA . ALA A 1 180 ? 5.447 16.449 -7.090 1.00 91.19 180 ALA A CA 1
ATOM 1346 C C . ALA A 1 180 ? 4.075 16.628 -7.756 1.00 91.19 180 ALA A C 1
ATOM 1348 O O . ALA A 1 180 ? 3.529 17.728 -7.735 1.00 91.19 180 ALA A O 1
ATOM 1349 N N . GLU A 1 181 ? 3.498 15.555 -8.296 1.00 89.06 181 GLU A N 1
ATOM 1350 C CA . GLU A 1 181 ? 2.165 15.576 -8.896 1.00 89.06 181 GLU A CA 1
ATOM 1351 C C . GLU A 1 181 ? 1.062 15.813 -7.858 1.00 89.06 181 GLU A C 1
ATOM 1353 O O . GLU A 1 181 ? 0.186 16.656 -8.061 1.00 89.06 181 GLU A O 1
ATOM 1358 N N . GLN A 1 182 ? 1.140 15.153 -6.701 1.00 84.56 182 GLN A N 1
ATOM 1359 C CA . GLN A 1 182 ? 0.239 15.405 -5.572 1.00 84.56 182 GLN A CA 1
ATOM 1360 C C . GLN A 1 182 ? 0.317 16.868 -5.108 1.00 84.56 182 GLN A C 1
ATOM 1362 O O . GLN A 1 182 ? -0.707 17.531 -4.950 1.00 84.56 182 GLN A O 1
ATOM 1367 N N . ALA A 1 183 ? 1.531 17.409 -4.969 1.00 87.31 183 ALA A N 1
ATOM 1368 C CA . ALA A 1 183 ? 1.730 18.810 -4.605 1.00 87.31 183 ALA A CA 1
ATOM 1369 C C . ALA A 1 183 ? 1.183 19.775 -5.672 1.00 87.31 183 ALA A C 1
ATOM 1371 O O . ALA A 1 183 ? 0.621 20.816 -5.337 1.00 87.31 183 ALA A O 1
ATOM 1372 N N . ARG A 1 184 ? 1.320 19.431 -6.959 1.00 90.12 184 ARG A N 1
ATOM 1373 C CA . ARG A 1 184 ? 0.844 20.244 -8.088 1.00 90.12 184 ARG A CA 1
ATOM 1374 C C . ARG A 1 184 ? -0.678 20.270 -8.194 1.00 90.12 184 ARG A C 1
ATOM 1376 O O . ARG A 1 184 ? -1.243 21.312 -8.511 1.00 90.12 184 ARG A O 1
ATOM 1383 N N . THR A 1 185 ? -1.330 19.135 -7.963 1.00 87.75 185 THR A N 1
ATOM 1384 C CA . THR A 1 185 ? -2.796 19.015 -7.996 1.00 87.75 185 THR A CA 1
ATOM 1385 C C . THR A 1 185 ? -3.461 19.623 -6.763 1.00 87.75 185 THR A C 1
ATOM 1387 O O . THR A 1 185 ? -4.666 19.858 -6.782 1.00 87.75 185 THR A O 1
ATOM 1390 N N . GLY A 1 186 ? -2.690 19.903 -5.705 1.00 83.19 186 GLY A N 1
ATOM 1391 C CA . GLY A 1 186 ? -3.203 20.453 -4.452 1.00 83.19 186 GLY A CA 1
ATOM 1392 C C . GLY A 1 186 ? -4.108 19.474 -3.707 1.00 83.19 186 GLY A C 1
ATOM 1393 O O . GLY A 1 186 ? -4.902 19.894 -2.867 1.00 83.19 186 GLY A O 1
ATOM 1394 N N . GLN A 1 187 ? -4.029 18.180 -4.032 1.00 80.50 187 GLN A N 1
ATOM 1395 C CA . GLN A 1 187 ? -4.834 17.190 -3.344 1.00 80.50 187 GLN A CA 1
ATOM 1396 C C . GLN A 1 187 ? -4.407 17.091 -1.870 1.00 80.50 187 GLN A C 1
ATOM 1398 O O . GLN A 1 187 ? -3.206 17.060 -1.587 1.00 80.50 187 GLN A O 1
ATOM 1403 N N . PRO A 1 188 ? -5.364 17.012 -0.925 1.00 79.81 188 PRO A N 1
ATOM 1404 C CA . PRO A 1 188 ? -5.052 16.905 0.500 1.00 79.81 188 PRO A CA 1
ATOM 1405 C C . PRO A 1 188 ? -4.244 15.634 0.783 1.00 79.81 188 PRO A C 1
ATOM 1407 O O . PRO A 1 188 ? -4.349 14.660 0.037 1.00 79.81 188 PRO A O 1
ATOM 1410 N N . HIS A 1 189 ? -3.441 15.588 1.845 1.00 82.06 189 HIS A N 1
ATOM 1411 C CA . HIS A 1 189 ? -2.858 14.304 2.233 1.00 82.06 189 HIS A CA 1
ATOM 1412 C C . HIS A 1 189 ? -3.976 13.376 2.716 1.00 82.06 189 HIS A C 1
ATOM 1414 O O . HIS A 1 189 ? -4.909 13.814 3.379 1.00 82.06 189 HIS A O 1
ATOM 1420 N N . THR A 1 190 ? -3.886 12.088 2.403 1.00 82.38 190 THR A N 1
ATOM 1421 C CA . THR A 1 190 ? -4.843 11.048 2.830 1.00 82.38 190 THR A CA 1
ATOM 1422 C C . THR A 1 190 ? -5.095 11.078 4.340 1.00 82.38 190 THR A C 1
ATOM 1424 O O . THR A 1 190 ? -6.236 11.015 4.790 1.00 82.38 190 THR A O 1
ATOM 1427 N N . ARG A 1 191 ? -4.035 11.294 5.128 1.00 80.19 191 ARG A N 1
ATOM 1428 C CA . ARG A 1 191 ? -4.108 11.475 6.586 1.00 80.19 191 ARG A CA 1
ATOM 1429 C C . ARG A 1 191 ? -4.950 12.677 7.038 1.00 80.19 191 ARG A C 1
ATOM 1431 O O . ARG A 1 191 ? -5.432 12.664 8.160 1.00 80.19 191 ARG A O 1
ATOM 1438 N N . ASP A 1 192 ? -5.080 13.700 6.194 1.00 83.94 192 ASP A N 1
ATOM 1439 C CA . ASP A 1 192 ? -5.836 14.922 6.491 1.00 83.94 192 ASP A CA 1
ATOM 1440 C C . ASP A 1 192 ? -7.311 14.781 6.060 1.00 83.94 192 ASP A C 1
ATOM 1442 O O . ASP A 1 192 ? -8.158 15.552 6.501 1.00 83.94 192 ASP A O 1
ATOM 1446 N N . VAL A 1 193 ? -7.624 13.807 5.192 1.00 86.62 193 VAL A N 1
ATOM 1447 C CA . VAL A 1 193 ? -8.991 13.523 4.715 1.00 86.62 193 VAL A CA 1
ATOM 1448 C C . VAL A 1 193 ? -9.748 12.632 5.696 1.00 86.62 193 VAL A C 1
ATOM 1450 O O . VAL A 1 193 ? -10.954 12.792 5.873 1.00 86.62 193 VAL A O 1
ATOM 1453 N N . ILE A 1 194 ? -9.054 11.687 6.330 1.00 87.50 194 ILE A N 1
ATOM 1454 C CA . ILE A 1 194 ? -9.679 10.706 7.217 1.00 87.50 194 ILE A CA 1
ATOM 1455 C C . ILE A 1 194 ? -9.853 11.308 8.620 1.00 87.50 194 ILE A C 1
ATOM 1457 O O . ILE A 1 194 ? -8.857 11.645 9.267 1.00 87.50 194 ILE A O 1
ATOM 1461 N N . PRO A 1 195 ? -11.088 11.384 9.153 1.00 89.12 195 PRO A N 1
ATOM 1462 C CA . PRO A 1 195 ? -11.345 11.926 10.483 1.00 89.12 195 PRO A CA 1
ATOM 1463 C C . PRO A 1 195 ? -11.054 10.874 11.567 1.00 89.12 195 PRO A C 1
ATOM 1465 O O . PRO A 1 195 ? -11.957 10.336 12.205 1.00 89.12 195 PRO A O 1
ATOM 1468 N N . PHE A 1 196 ? -9.775 10.540 11.773 1.00 90.50 196 PHE A N 1
ATOM 1469 C CA . PHE A 1 196 ? -9.369 9.482 12.708 1.00 90.50 196 PHE A CA 1
ATOM 1470 C C . PHE A 1 196 ? -9.873 9.710 14.134 1.00 90.50 196 PHE A C 1
ATOM 1472 O O . PHE A 1 196 ? -10.315 8.762 14.772 1.00 90.50 196 PHE A O 1
ATOM 1479 N N . HIS A 1 197 ? -9.847 10.950 14.626 1.00 90.75 197 HIS A N 1
ATOM 1480 C CA . HIS A 1 197 ? -10.356 11.266 15.961 1.00 90.75 197 HIS A CA 1
ATOM 1481 C C . HIS A 1 197 ? -11.846 10.931 16.102 1.00 90.75 197 HIS A C 1
ATOM 1483 O O . HIS A 1 197 ? -12.216 10.243 17.050 1.00 90.75 197 HIS A O 1
ATOM 1489 N N . ASP A 1 198 ? -12.671 11.326 15.130 1.00 92.38 198 ASP A N 1
ATOM 1490 C CA . ASP A 1 198 ? -14.111 11.052 15.152 1.00 92.38 198 ASP A CA 1
ATOM 1491 C C . ASP A 1 198 ? -14.392 9.546 15.062 1.00 92.38 198 ASP A C 1
ATOM 1493 O O . ASP A 1 198 ? -15.225 9.021 15.800 1.00 92.38 198 ASP A O 1
ATOM 1497 N N . LEU A 1 199 ? -13.643 8.827 14.217 1.00 93.06 199 LEU A N 1
ATOM 1498 C CA . LEU A 1 199 ? -13.730 7.369 14.097 1.00 93.06 199 LEU A CA 1
ATOM 1499 C C . LEU A 1 199 ? -13.406 6.657 15.413 1.00 93.06 199 LEU A C 1
ATOM 1501 O O . LEU A 1 199 ? -14.126 5.749 15.833 1.00 93.06 199 LEU A O 1
ATOM 1505 N N . VAL A 1 200 ? -12.321 7.065 16.070 1.00 92.75 200 VAL A N 1
ATOM 1506 C CA . VAL A 1 200 ? -11.905 6.503 17.357 1.00 92.75 200 VAL A CA 1
ATOM 1507 C C . VAL A 1 200 ? -12.927 6.841 18.444 1.00 92.75 200 VAL A C 1
ATOM 1509 O O . VAL A 1 200 ? -13.275 5.975 19.245 1.00 92.75 200 VAL A O 1
ATOM 1512 N N . ASP A 1 201 ? -13.460 8.063 18.448 1.00 91.88 201 ASP A N 1
ATOM 1513 C CA . ASP A 1 201 ? -14.483 8.505 19.397 1.00 91.88 201 ASP A CA 1
ATOM 1514 C C . ASP A 1 201 ? -15.821 7.786 19.216 1.00 91.88 201 ASP A C 1
ATOM 1516 O O . ASP A 1 201 ? -16.503 7.486 20.200 1.00 91.88 201 ASP A O 1
ATOM 1520 N N . GLU A 1 202 ? -16.208 7.478 17.981 1.00 93.06 202 GLU A N 1
ATOM 1521 C CA . GLU A 1 202 ? -17.336 6.599 17.684 1.00 93.06 202 GLU A CA 1
ATOM 1522 C C . GLU A 1 202 ? -17.119 5.205 18.265 1.00 93.06 202 GLU A C 1
ATOM 1524 O O . GLU A 1 202 ? -17.944 4.753 19.058 1.00 93.06 202 GLU A O 1
ATOM 1529 N N . VAL A 1 203 ? -15.995 4.554 17.947 1.00 94.00 203 VAL A N 1
ATOM 1530 C CA . VAL A 1 203 ? -15.690 3.205 18.454 1.00 94.00 203 VAL A CA 1
ATOM 1531 C C . VAL A 1 203 ? -15.637 3.188 19.982 1.00 94.00 203 VAL A C 1
ATOM 1533 O O . VAL A 1 203 ? -16.196 2.293 20.614 1.00 94.00 203 VAL A O 1
ATOM 1536 N N . ARG A 1 204 ? -15.026 4.203 20.597 1.00 92.81 204 ARG A N 1
ATOM 1537 C CA . ARG A 1 204 ? -14.963 4.361 22.052 1.00 92.81 204 ARG A CA 1
ATOM 1538 C C . ARG A 1 204 ? -16.357 4.407 22.682 1.00 92.81 204 ARG A C 1
ATOM 1540 O O . ARG A 1 204 ? -16.614 3.683 23.645 1.00 92.81 204 ARG A O 1
ATOM 1547 N N . ARG A 1 205 ? -17.262 5.226 22.127 1.00 92.56 205 ARG A N 1
ATOM 1548 C CA . ARG A 1 205 ? -18.656 5.332 22.595 1.00 92.56 205 ARG A CA 1
ATOM 1549 C C . ARG A 1 205 ? -19.416 4.022 22.431 1.00 92.56 205 ARG A C 1
ATOM 1551 O O . ARG A 1 205 ? -20.177 3.656 23.318 1.00 92.56 205 ARG A O 1
ATOM 1558 N N . GLU A 1 206 ? -19.201 3.316 21.327 1.00 93.00 206 GLU A N 1
ATOM 1559 C CA . GLU A 1 206 ? -19.839 2.022 21.072 1.00 93.00 206 GLU A CA 1
ATOM 1560 C C . GLU A 1 206 ? -19.384 0.927 22.034 1.00 93.00 206 GLU A C 1
ATOM 1562 O O . GLU A 1 206 ? -20.199 0.113 22.462 1.00 93.00 206 GLU A O 1
ATOM 1567 N N . LEU A 1 207 ? -18.098 0.908 22.387 1.00 91.62 207 LEU A N 1
ATOM 1568 C CA . LEU A 1 207 ? -17.535 -0.051 23.337 1.00 91.62 207 LEU A CA 1
ATOM 1569 C C . LEU A 1 207 ? -17.800 0.327 24.804 1.00 91.62 207 LEU A C 1
ATOM 1571 O O . LEU A 1 207 ? -17.525 -0.479 25.692 1.00 91.62 207 LEU A O 1
ATOM 1575 N N . GLY A 1 208 ? -18.304 1.537 25.075 1.00 91.25 208 GLY A N 1
ATOM 1576 C CA . GLY A 1 208 ? -18.544 2.034 26.432 1.00 91.25 208 GLY A CA 1
ATOM 1577 C C . GLY A 1 208 ? -17.268 2.166 27.272 1.00 91.25 208 GLY A C 1
ATOM 1578 O O . GLY A 1 208 ? -17.318 1.963 28.483 1.00 91.25 208 GLY A O 1
ATOM 1579 N N . ARG A 1 209 ? -16.118 2.449 26.639 1.00 84.00 209 ARG A N 1
ATOM 1580 C CA . ARG A 1 209 ? -14.810 2.586 27.307 1.00 84.00 209 ARG A CA 1
ATOM 1581 C C . ARG A 1 209 ? -14.409 4.055 27.438 1.00 84.00 209 ARG A C 1
ATOM 1583 O O . ARG A 1 209 ? -14.671 4.848 26.541 1.00 84.00 209 ARG A O 1
ATOM 1590 N N . ASP A 1 210 ? -13.704 4.402 28.512 1.00 76.69 210 ASP A N 1
ATOM 1591 C CA . ASP A 1 210 ? -13.205 5.772 28.724 1.00 76.69 210 ASP A CA 1
ATOM 1592 C C . ASP A 1 210 ? -11.927 6.078 27.917 1.00 76.69 210 ASP A C 1
ATOM 1594 O O . ASP A 1 210 ? -11.633 7.238 27.620 1.00 76.69 210 ASP A O 1
ATOM 1598 N N . GLY A 1 211 ? -11.200 5.041 27.488 1.00 79.62 211 GLY A N 1
ATOM 1599 C CA . GLY A 1 211 ? -10.001 5.144 26.657 1.00 79.62 211 GLY A CA 1
ATOM 1600 C C . GLY A 1 211 ? -9.736 3.864 25.866 1.00 79.62 211 GLY A C 1
ATOM 1601 O O . GLY A 1 211 ? -10.210 2.790 26.237 1.00 79.62 211 GLY A O 1
ATOM 1602 N N . LEU A 1 212 ? -8.994 4.001 24.765 1.00 84.69 212 LEU A N 1
ATOM 1603 C CA . LEU A 1 212 ? -8.561 2.903 23.898 1.00 84.69 212 LEU A CA 1
ATOM 1604 C C . LEU A 1 212 ? -7.033 2.880 23.844 1.00 84.69 212 LEU A C 1
ATOM 1606 O O . LEU A 1 212 ? -6.422 3.936 23.684 1.00 84.69 212 LEU A O 1
ATOM 1610 N N . ASP A 1 213 ? -6.430 1.702 23.970 1.00 89.00 213 ASP A N 1
ATOM 1611 C CA . ASP A 1 213 ? -4.980 1.501 23.885 1.00 89.00 213 ASP A CA 1
ATOM 1612 C C . ASP A 1 213 ? -4.688 0.568 22.712 1.00 89.00 213 ASP A C 1
ATOM 1614 O O . ASP A 1 213 ? -4.944 -0.633 22.781 1.00 89.00 213 ASP A O 1
ATOM 1618 N N . PHE A 1 214 ? -4.252 1.148 21.595 1.00 90.25 214 PHE A N 1
ATOM 1619 C CA . PHE A 1 214 ? -3.880 0.390 20.407 1.00 90.25 214 PHE A CA 1
ATOM 1620 C C . PHE A 1 214 ? -2.909 1.171 19.527 1.00 90.25 214 PHE A C 1
ATOM 1622 O O . PHE A 1 214 ? -2.823 2.397 19.561 1.00 90.25 214 PHE A O 1
ATOM 1629 N N . THR A 1 215 ? -2.202 0.452 18.668 1.00 90.50 215 THR A N 1
ATOM 1630 C CA . THR A 1 215 ? -1.455 1.044 17.557 1.00 90.50 215 THR A CA 1
ATOM 1631 C C . THR A 1 215 ? -2.043 0.520 16.256 1.00 90.50 215 THR A C 1
ATOM 1633 O O . THR A 1 215 ? -2.378 -0.655 16.181 1.00 90.50 215 THR A O 1
ATOM 1636 N N . LEU A 1 216 ? -2.205 1.381 15.254 1.00 91.75 216 LEU A N 1
ATOM 1637 C CA . LEU A 1 216 ? -2.606 1.007 13.896 1.00 91.75 216 LEU A CA 1
ATOM 1638 C C . LEU A 1 216 ? -1.586 1.580 12.912 1.00 91.75 216 LEU A C 1
ATOM 1640 O O . LEU A 1 216 ? -1.313 2.775 12.934 1.00 91.75 216 LEU A O 1
ATOM 1644 N N . SER A 1 217 ? -1.039 0.747 12.035 1.00 91.25 217 SER A N 1
ATOM 1645 C CA . SER A 1 217 ? -0.137 1.155 10.960 1.00 91.25 217 SER A CA 1
ATOM 1646 C C . SER A 1 217 ? -0.857 1.073 9.618 1.00 91.25 217 SER A C 1
ATOM 1648 O O . SER A 1 217 ? -1.297 0.009 9.194 1.00 91.25 217 SER A O 1
ATOM 1650 N N . ILE A 1 218 ? -0.986 2.210 8.946 1.00 92.88 218 ILE A N 1
ATOM 1651 C CA . ILE A 1 218 ? -1.591 2.345 7.625 1.00 92.88 218 ILE A CA 1
ATOM 1652 C C . ILE A 1 218 ? -0.464 2.577 6.625 1.00 92.88 218 ILE A C 1
ATOM 1654 O O . ILE A 1 218 ? 0.240 3.586 6.696 1.00 92.88 218 ILE A O 1
ATOM 1658 N N . HIS A 1 219 ? -0.308 1.649 5.688 1.00 92.62 219 HIS A N 1
ATOM 1659 C CA . HIS A 1 219 ? 0.582 1.794 4.548 1.00 92.62 219 HIS A CA 1
ATOM 1660 C C . HIS A 1 219 ? -0.233 2.216 3.329 1.00 92.62 219 HIS A C 1
ATOM 1662 O O . HIS A 1 219 ? -1.020 1.440 2.783 1.00 92.62 219 HIS A O 1
ATOM 1668 N N . GLU A 1 220 ? -0.043 3.460 2.906 1.00 93.50 220 GLU A N 1
ATOM 1669 C CA . GLU A 1 220 ? -0.613 3.964 1.663 1.00 93.50 220 GLU A CA 1
ATOM 1670 C C . GLU A 1 220 ? 0.225 3.476 0.479 1.00 93.50 220 GLU A C 1
ATOM 1672 O O . GLU A 1 220 ? 1.443 3.696 0.424 1.00 93.50 220 GLU A O 1
ATOM 1677 N N . VAL A 1 221 ? -0.438 2.847 -0.494 1.00 94.12 221 VAL A N 1
ATOM 1678 C CA . VAL A 1 221 ? 0.191 2.396 -1.739 1.00 94.12 221 VAL A CA 1
ATOM 1679 C C . VAL A 1 221 ? -0.456 3.009 -2.982 1.00 94.12 221 VAL A C 1
ATOM 1681 O O . VAL A 1 221 ? -1.681 3.051 -3.091 1.00 94.12 221 VAL A O 1
ATOM 1684 N N . PRO A 1 222 ? 0.349 3.458 -3.959 1.00 94.12 222 PRO A N 1
ATOM 1685 C CA . PRO A 1 222 ? -0.154 4.031 -5.203 1.00 94.12 222 PRO A CA 1
ATOM 1686 C C . PRO A 1 222 ? -0.448 2.907 -6.209 1.00 94.12 222 PRO A C 1
ATOM 1688 O O . PRO A 1 222 ? 0.304 2.692 -7.156 1.00 94.12 222 PRO A O 1
ATOM 1691 N N . VAL A 1 223 ? -1.496 2.127 -5.953 1.00 96.00 223 VAL A N 1
ATOM 1692 C CA . VAL A 1 223 ? -1.976 1.062 -6.850 1.00 96.00 223 VAL A CA 1
ATOM 1693 C C . VAL A 1 223 ? -3.263 1.484 -7.547 1.00 96.00 223 VAL A C 1
ATOM 1695 O O . VAL A 1 223 ? -3.980 2.346 -7.043 1.00 96.00 223 VAL A O 1
ATOM 1698 N N . ALA A 1 224 ? -3.552 0.861 -8.686 1.00 95.00 224 ALA A N 1
ATOM 1699 C CA . ALA A 1 224 ? -4.727 1.162 -9.486 1.00 95.00 224 ALA A CA 1
ATOM 1700 C C . ALA A 1 224 ? -6.028 0.805 -8.751 1.00 95.00 224 ALA A C 1
ATOM 1702 O O . ALA A 1 224 ? -6.244 -0.347 -8.358 1.00 95.00 224 ALA A O 1
ATOM 1703 N N . GLY A 1 225 ? -6.917 1.792 -8.630 1.00 93.00 225 GLY A N 1
ATOM 1704 C CA . GLY A 1 225 ? -8.258 1.636 -8.077 1.00 93.00 225 GLY A CA 1
ATOM 1705 C C . GLY A 1 225 ? -8.330 1.489 -6.548 1.00 93.00 225 GLY A C 1
ATOM 1706 O O . GLY A 1 225 ? -7.323 1.539 -5.832 1.00 93.00 225 GLY A O 1
ATOM 1707 N N . PRO A 1 226 ? -9.551 1.329 -6.002 1.00 94.62 226 PRO A N 1
ATOM 1708 C CA . PRO A 1 226 ? -9.748 1.127 -4.574 1.00 94.62 226 PRO A CA 1
ATOM 1709 C C . PRO A 1 226 ? -9.218 -0.248 -4.158 1.00 94.62 226 PRO A C 1
ATOM 1711 O O . PRO A 1 226 ? -9.666 -1.280 -4.655 1.00 94.62 226 PRO A O 1
ATOM 1714 N N . TYR A 1 227 ? -8.275 -0.263 -3.220 1.00 95.81 227 TYR A N 1
ATOM 1715 C CA . TYR A 1 227 ? -7.656 -1.482 -2.717 1.00 95.81 227 TYR A CA 1
ATOM 1716 C C . TYR A 1 227 ? -7.523 -1.427 -1.200 1.00 95.81 227 TYR A C 1
ATOM 1718 O O . TYR A 1 227 ? -7.110 -0.410 -0.641 1.00 95.81 227 TYR A O 1
ATOM 1726 N N . TRP A 1 228 ? -7.864 -2.536 -0.548 1.00 95.69 228 TRP A N 1
ATOM 1727 C CA . TRP A 1 228 ? -7.787 -2.708 0.895 1.00 95.69 228 TRP A CA 1
ATOM 1728 C C . TRP A 1 228 ? -7.308 -4.115 1.220 1.00 95.69 228 TRP A C 1
ATOM 1730 O O . TRP A 1 228 ? -7.911 -5.099 0.789 1.00 95.69 228 TRP A O 1
ATOM 1740 N N . LEU A 1 229 ? -6.273 -4.211 2.044 1.00 93.94 229 LEU A N 1
ATOM 1741 C CA . LEU A 1 229 ? -5.798 -5.469 2.592 1.00 93.94 229 LEU A CA 1
ATOM 1742 C C . LEU A 1 229 ? -5.362 -5.253 4.039 1.00 93.94 229 LEU A C 1
ATOM 1744 O O . LEU A 1 229 ? -4.447 -4.483 4.315 1.00 93.94 229 LEU A O 1
ATOM 1748 N N . ARG A 1 230 ? -5.989 -5.961 4.977 1.00 91.69 230 ARG A N 1
ATOM 1749 C CA . ARG A 1 230 ? -5.502 -6.022 6.359 1.00 91.69 230 ARG A CA 1
ATOM 1750 C C . ARG A 1 230 ? -4.408 -7.077 6.447 1.00 91.69 230 ARG A C 1
ATOM 1752 O O . ARG A 1 230 ? -4.639 -8.216 6.046 1.00 91.69 230 ARG A O 1
ATOM 1759 N N . ILE A 1 231 ? -3.251 -6.705 6.984 1.00 87.31 231 ILE A N 1
ATOM 1760 C CA . ILE A 1 231 ? -2.123 -7.614 7.165 1.00 87.31 231 ILE A CA 1
ATOM 1761 C C . ILE A 1 231 ? -1.791 -7.685 8.652 1.00 87.31 231 ILE A C 1
ATOM 1763 O O . ILE A 1 231 ? -1.490 -6.682 9.288 1.00 87.31 231 ILE A O 1
ATOM 1767 N N . GLY A 1 232 ? -1.896 -8.875 9.238 1.00 83.81 232 GLY A N 1
ATOM 1768 C CA . GLY A 1 232 ? -1.807 -9.017 10.690 1.00 83.81 232 GLY A CA 1
ATOM 1769 C C . GLY A 1 232 ? -2.966 -8.333 11.426 1.00 83.81 232 GLY A C 1
ATOM 1770 O O . GLY A 1 232 ? -4.057 -8.136 10.886 1.00 83.81 232 GLY A O 1
ATOM 1771 N N . THR A 1 233 ? -2.748 -8.012 12.700 1.00 85.50 233 THR A N 1
ATOM 1772 C CA . THR A 1 233 ? -3.787 -7.446 13.573 1.00 85.50 233 THR A CA 1
ATOM 1773 C C . THR A 1 233 ? -3.881 -5.931 13.466 1.00 85.50 233 THR A C 1
ATOM 1775 O O . THR A 1 233 ? -4.990 -5.400 13.442 1.00 85.50 233 THR A O 1
ATOM 1778 N N . ASP A 1 234 ? -2.739 -5.253 13.374 1.00 88.94 234 ASP A N 1
ATOM 1779 C CA . ASP A 1 234 ? -2.574 -3.808 13.548 1.00 88.94 234 ASP A CA 1
ATOM 1780 C C . ASP A 1 234 ? -2.099 -3.081 12.290 1.00 88.94 234 ASP A C 1
ATOM 1782 O O . ASP A 1 234 ? -1.842 -1.883 12.345 1.00 88.94 234 ASP A O 1
ATOM 1786 N N . THR A 1 235 ? -1.964 -3.784 11.167 1.00 90.19 235 THR A N 1
ATOM 1787 C CA . THR A 1 235 ? -1.408 -3.217 9.942 1.00 90.19 235 THR A CA 1
ATOM 1788 C C . THR A 1 235 ? -2.406 -3.337 8.795 1.00 90.19 235 THR A C 1
ATOM 1790 O O . THR A 1 235 ? -3.073 -4.357 8.604 1.00 90.19 235 THR A O 1
ATOM 1793 N N . VAL A 1 236 ? -2.551 -2.266 8.022 1.00 93.69 236 VAL A N 1
ATOM 1794 C CA . VAL A 1 236 ? -3.405 -2.230 6.834 1.00 93.69 236 VAL A CA 1
ATOM 1795 C C . VAL A 1 236 ? -2.645 -1.636 5.662 1.00 93.69 236 VAL A C 1
ATOM 1797 O O . VAL A 1 236 ? -1.872 -0.691 5.804 1.00 93.69 236 VAL A O 1
ATOM 1800 N N . LEU A 1 237 ? -2.893 -2.198 4.491 1.00 94.00 237 LEU A N 1
ATOM 1801 C CA . LEU A 1 237 ? -2.448 -1.710 3.204 1.00 94.00 237 LEU A CA 1
ATOM 1802 C C . LEU A 1 237 ? -3.670 -1.160 2.474 1.00 94.00 237 LEU A C 1
ATOM 1804 O O . LEU A 1 237 ? -4.655 -1.877 2.287 1.00 94.00 237 LEU A O 1
ATOM 1808 N N . ALA A 1 238 ? -3.624 0.103 2.074 1.00 95.44 238 ALA A N 1
ATOM 1809 C CA . ALA A 1 238 ? -4.749 0.748 1.412 1.00 95.44 238 ALA A CA 1
ATOM 1810 C C . ALA A 1 238 ? -4.271 1.613 0.248 1.00 95.44 238 ALA A C 1
ATOM 1812 O O . ALA A 1 238 ? -3.212 2.242 0.327 1.00 95.44 238 ALA A O 1
ATOM 1813 N N . SER A 1 239 ? -5.041 1.645 -0.841 1.00 95.38 239 SER A N 1
ATOM 1814 C CA . SER A 1 239 ? -4.702 2.524 -1.957 1.00 95.38 239 SER A CA 1
ATOM 1815 C C . SER A 1 239 ? -4.939 3.991 -1.621 1.00 95.38 239 SER A C 1
ATOM 1817 O O . SER A 1 239 ? -5.846 4.335 -0.857 1.00 95.38 239 SER A O 1
ATOM 1819 N N . SER A 1 240 ? -4.143 4.868 -2.237 1.00 91.81 240 SER A N 1
ATOM 1820 C CA . SER A 1 240 ? -4.343 6.319 -2.174 1.00 91.81 240 SER A CA 1
ATOM 1821 C C . SER A 1 240 ? -5.775 6.720 -2.541 1.00 91.81 240 SER A C 1
ATOM 1823 O O . SER A 1 240 ? -6.359 7.565 -1.867 1.00 91.81 240 SER A O 1
ATOM 1825 N N . ASP A 1 241 ? -6.351 6.094 -3.570 1.00 91.56 241 ASP A N 1
ATOM 1826 C CA . ASP A 1 241 ? -7.712 6.375 -4.039 1.00 91.56 241 ASP A CA 1
ATOM 1827 C C . ASP A 1 241 ? -8.768 6.000 -3.000 1.00 91.56 241 ASP A C 1
ATOM 1829 O O . ASP A 1 241 ? -9.667 6.794 -2.717 1.00 91.56 241 ASP A O 1
ATOM 1833 N N . LEU A 1 242 ? -8.637 4.823 -2.377 1.00 94.44 242 LEU A N 1
ATOM 1834 C CA . LEU A 1 242 ? -9.564 4.397 -1.333 1.00 94.44 242 LEU A CA 1
ATOM 1835 C C . LEU A 1 242 ? -9.483 5.319 -0.114 1.00 94.44 242 LEU A C 1
ATOM 1837 O O . LEU A 1 242 ? -10.519 5.764 0.364 1.00 94.44 242 LEU A O 1
ATOM 1841 N N . LEU A 1 243 ? -8.277 5.650 0.363 1.00 93.25 243 LEU A N 1
ATOM 1842 C CA . LEU A 1 243 ? -8.084 6.508 1.543 1.00 93.25 243 LEU A CA 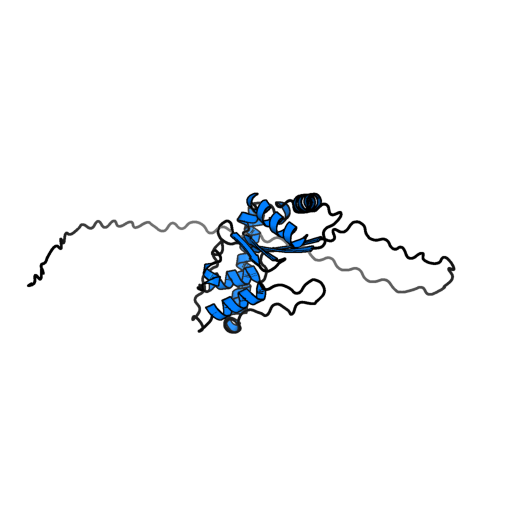1
ATOM 1843 C C . LEU A 1 243 ? -8.588 7.948 1.346 1.00 93.25 243 LEU A C 1
ATOM 1845 O O . LEU A 1 243 ? -8.803 8.661 2.324 1.00 93.25 243 LEU A O 1
ATOM 1849 N N . ARG A 1 244 ? -8.774 8.389 0.097 1.00 90.31 244 ARG A N 1
ATOM 1850 C CA . ARG A 1 244 ? -9.394 9.681 -0.246 1.00 90.31 244 ARG A CA 1
ATOM 1851 C C . ARG A 1 244 ? -10.915 9.592 -0.376 1.00 90.31 244 ARG A C 1
ATOM 1853 O O . ARG A 1 244 ? -11.570 10.632 -0.409 1.00 90.31 244 ARG A O 1
ATOM 1860 N N . SER A 1 245 ? -11.465 8.383 -0.473 1.00 91.38 245 SER A N 1
ATOM 1861 C CA . SER A 1 245 ? -12.899 8.131 -0.564 1.00 91.38 245 SER A CA 1
ATOM 1862 C C . SER A 1 245 ? -13.523 7.975 0.832 1.00 91.38 245 SER A C 1
ATOM 1864 O O . SER A 1 245 ? -12.906 7.387 1.725 1.00 91.38 245 SER A O 1
ATOM 1866 N N . PRO A 1 246 ? -14.784 8.402 1.029 1.00 90.50 246 PRO A N 1
ATOM 1867 C CA . PRO A 1 246 ? -15.576 8.029 2.202 1.00 90.50 246 PRO A CA 1
ATOM 1868 C C . PRO A 1 246 ? -15.672 6.510 2.427 1.00 90.50 246 PRO A C 1
ATOM 1870 O O . PRO A 1 246 ? -15.887 6.068 3.554 1.00 90.50 246 PRO A O 1
ATOM 1873 N N . ASP A 1 247 ? -15.467 5.702 1.384 1.00 93.06 247 ASP A N 1
ATOM 1874 C CA . ASP A 1 247 ? -15.529 4.238 1.462 1.00 93.06 247 ASP A CA 1
ATOM 1875 C C . ASP A 1 247 ? -14.443 3.631 2.369 1.00 93.06 247 ASP A C 1
ATOM 1877 O O . ASP A 1 247 ? -14.609 2.510 2.851 1.00 93.06 247 ASP A O 1
ATOM 1881 N N . ALA A 1 248 ? -13.359 4.362 2.671 1.00 93.56 248 ALA A N 1
ATOM 1882 C CA . ALA A 1 248 ? -12.343 3.922 3.631 1.00 93.56 248 ALA A CA 1
ATOM 1883 C C . ALA A 1 248 ? -12.836 3.909 5.090 1.00 93.56 248 ALA A C 1
ATOM 1885 O O . ALA A 1 248 ? -12.262 3.210 5.927 1.00 93.56 248 ALA A O 1
ATOM 1886 N N . VAL A 1 249 ? -13.897 4.656 5.416 1.00 93.44 249 VAL A N 1
ATOM 1887 C CA . VAL A 1 249 ? -14.368 4.857 6.799 1.00 93.44 249 VAL A CA 1
ATOM 1888 C C . VAL A 1 249 ? -14.839 3.546 7.431 1.00 93.44 249 VAL A C 1
ATOM 1890 O O . VAL A 1 249 ? -14.434 3.214 8.546 1.00 93.44 249 VAL A O 1
ATOM 1893 N N . ALA A 1 250 ? -15.667 2.774 6.723 1.00 93.62 250 ALA A N 1
ATOM 1894 C CA . ALA A 1 250 ? -16.214 1.515 7.228 1.00 93.62 250 ALA A CA 1
ATOM 1895 C C . ALA A 1 250 ? -15.136 0.453 7.550 1.00 93.62 250 ALA A C 1
ATOM 1897 O O . ALA A 1 250 ? -15.138 -0.057 8.678 1.00 93.62 250 ALA A O 1
ATOM 1898 N N . PRO A 1 251 ? -14.195 0.118 6.641 1.00 95.12 251 PRO A N 1
ATOM 1899 C CA . PRO A 1 251 ? -13.153 -0.858 6.944 1.00 95.12 251 PRO A CA 1
ATOM 1900 C C . PRO A 1 251 ? -12.174 -0.364 8.021 1.00 95.12 251 PRO A C 1
ATOM 1902 O O . PRO A 1 251 ? -11.799 -1.151 8.892 1.00 95.12 251 PRO A O 1
ATOM 1905 N N . LEU A 1 252 ? -11.823 0.931 8.050 1.00 95.00 252 LEU A N 1
ATOM 1906 C CA . LEU A 1 252 ? -10.988 1.498 9.119 1.00 95.00 252 LEU A CA 1
ATOM 1907 C C . LEU A 1 252 ? -11.649 1.369 10.490 1.00 95.00 252 LEU A C 1
ATOM 1909 O O . LEU A 1 252 ? -11.014 0.911 11.439 1.00 95.00 252 LEU A O 1
ATOM 1913 N N . ARG A 1 253 ? -12.936 1.711 10.595 1.00 94.81 253 ARG A N 1
ATOM 1914 C CA . ARG A 1 253 ? -13.695 1.566 11.841 1.00 94.81 253 ARG A CA 1
ATOM 1915 C C . ARG A 1 253 ? -13.748 0.117 12.314 1.00 94.81 253 ARG A C 1
ATOM 1917 O O . ARG A 1 253 ? -13.615 -0.126 13.510 1.00 94.81 253 ARG A O 1
ATOM 1924 N N . SER A 1 254 ? -13.904 -0.838 11.394 1.00 95.06 254 SER A N 1
ATOM 1925 C CA . SER A 1 254 ? -13.856 -2.266 11.730 1.00 95.06 254 SER A CA 1
ATOM 1926 C C . SER A 1 254 ? -12.511 -2.655 12.344 1.00 95.06 254 SER A C 1
ATOM 1928 O O . SER A 1 254 ? -12.488 -3.296 13.389 1.00 95.06 254 SER A O 1
ATOM 1930 N N . VAL A 1 255 ? -11.392 -2.233 11.745 1.00 94.88 255 VAL A N 1
ATOM 1931 C CA . VAL A 1 255 ? -10.052 -2.544 12.270 1.00 94.88 255 VAL A CA 1
ATOM 1932 C C . VAL A 1 255 ? -9.813 -1.889 13.627 1.00 94.88 255 VAL A C 1
ATOM 1934 O O . VAL A 1 255 ? -9.321 -2.552 14.536 1.00 94.88 255 VAL A O 1
ATOM 1937 N N . ILE A 1 256 ? -10.198 -0.619 13.791 1.00 94.31 256 ILE A N 1
ATOM 1938 C CA . ILE A 1 256 ? -10.070 0.096 15.069 1.00 94.31 256 ILE A CA 1
ATOM 1939 C C . ILE A 1 256 ? -10.879 -0.611 16.158 1.00 94.31 256 ILE A C 1
ATOM 1941 O O . ILE A 1 256 ? -10.366 -0.804 17.255 1.00 94.31 256 ILE A O 1
ATOM 1945 N N . ARG A 1 257 ? -12.112 -1.044 15.865 1.00 93.69 257 ARG A N 1
ATOM 1946 C CA . ARG A 1 257 ? -12.928 -1.807 16.818 1.00 93.69 257 ARG A CA 1
ATOM 1947 C C . ARG A 1 257 ? -12.249 -3.107 17.235 1.00 93.69 257 ARG A C 1
ATOM 1949 O O . ARG A 1 257 ? -12.214 -3.388 18.426 1.00 93.69 257 ARG A O 1
ATOM 1956 N N . ASP A 1 258 ? -11.715 -3.869 16.286 1.00 93.12 258 ASP A N 1
ATOM 1957 C CA . ASP A 1 258 ? -11.061 -5.148 16.582 1.00 93.12 258 ASP A CA 1
ATOM 1958 C C . ASP A 1 258 ? -9.794 -4.970 17.425 1.00 93.12 258 ASP A C 1
ATOM 1960 O O . ASP A 1 258 ? -9.512 -5.788 18.292 1.00 93.12 258 ASP A O 1
ATOM 1964 N N . LEU A 1 259 ? -9.030 -3.902 17.180 1.00 91.62 259 LEU A N 1
ATOM 1965 C CA . LEU A 1 259 ? -7.846 -3.555 17.970 1.00 91.62 259 LEU A CA 1
ATOM 1966 C C . LEU A 1 259 ? -8.193 -3.041 19.368 1.00 91.62 259 LEU A C 1
ATOM 1968 O O . LEU A 1 259 ? -7.401 -3.173 20.295 1.00 91.62 259 LEU A O 1
ATOM 1972 N N . ALA A 1 260 ? -9.364 -2.425 19.497 1.00 87.81 260 ALA A N 1
ATOM 1973 C CA . ALA A 1 260 ? -9.859 -1.823 20.720 1.00 87.81 260 ALA A CA 1
ATOM 1974 C C . ALA A 1 260 ? -10.672 -2.782 21.601 1.00 87.81 260 ALA A C 1
ATOM 1976 O O . ALA A 1 260 ? -11.066 -2.363 22.692 1.00 87.81 260 ALA A O 1
ATOM 1977 N N . ALA A 1 261 ? -10.973 -4.000 21.134 1.00 84.12 261 ALA A N 1
ATOM 1978 C CA . ALA A 1 261 ? -11.761 -5.010 21.845 1.00 84.12 261 ALA A CA 1
ATOM 1979 C C . ALA A 1 261 ? -10.938 -5.678 22.956 1.00 84.12 261 ALA A C 1
ATOM 1981 O O . ALA A 1 261 ? -11.367 -5.570 24.134 1.00 84.12 261 ALA A O 1
#

pLDDT: mean 75.16, std 21.86, range [32.25, 96.94]

Secondary structure (DSSP, 8-state):
-------------------------PPP----PPPPPPPPP-PPPPPPPPP-----------------------TTS-SEEEEEEESSHHHHHHHHHHHHT---HHHHTSPPBSSPPPP------TTHHHHHHHHHHHHHSPPPPTTS-PPPPP-S-GGGTTTHHHHHHHHHHHHHHHHHHHHHHTPPPHHHHS-HHHHHHHHHHHHT-S---EEEEEEEE-BSS--EEEETTTEEEEEHHHHHSGGGHHHHHHHHHHHH-

Foldseek 3Di:
DDDDDDDDDDDDDDDDDDDDDDDDDDDDDDDDDDDDDDDDDDDDDDDDDDDDDDDDDDDDDDDDDDPPPPPPPVPPDALEAEAEDELPVLQLLLLVCQQDVQDDPVNVVFFHFVVGRNHDDDDPDPCLNVQSVVLNCQVLADAPPPDDPGDDRDDRDPVCVVVVVVSVVSSVVVVVVVVVVCVVVVPDQLVVQDPVVVLLVVLCVVVVHPHFRFYAYEYEYRGPDWDWDDRPLRYIYTYPRNSNDPVVSVVVSVSSNSRRD

Organism: NCBI:txid2072